Protein AF-A0A7D5N1C9-F1 (afdb_monomer_lite)

Secondary structure (DSSP, 8-state):
-TTTTHHHHHHHHHHHHHHHHHHTT-EEEPPTTS-EEETHHHHHHHHHHHHHHHHHHT-HHHHHHHHHHHHHHHHHHHHHHHHHHTSPPPTT---HHHHHHHHTTHHHHHHHHHHHHHHHHHHHHHHHHHHHHHTTT--HHHHHHHHHHHHHHHHHHHHHHHHHHTT-GGGHHHHHHHHHHHHH--

Foldseek 3Di:
DQCPCVVVLLVVLLVLLLCLLQQQLDWDADDPPQGIDGPSLVSQLVNQLSLLVCCVRVNNVSSVVSLVVSLVVLLVVLVVLCVVLPDDDDPPDDCNVVCCVRRVCSSVSSVVLSVLLVVLSVQLVVQLVVVCVVVVNPDNVVSSSVSSSSSSVSSLVVSLVVCVVVVPPSSPSNVVSVVSVVVVVD

Radius of gyration: 18.24 Å; chains: 1; bounding box: 38×44×51 Å

Sequence (186 aa):
MKYRCIIFLSMIYVLFNISYSLIGQKLINVPNPVGPVQAGFLVGVLWLSLCDIIAEVYGMKISITLFWSSSIACTLLAFYFHFILNLPSPSSWHYQASYDLIFGDLPFDICAGALFTVIAWYINIYFLTKWKILVRGRYYWLRSVTSSAIGIAIYTFMKCTASYFLGLSTYAYQLSGLVDICVKFF

Structure (mmCIF, N/CA/C/O backbone):
data_AF-A0A7D5N1C9-F1
#
_entry.id   AF-A0A7D5N1C9-F1
#
loop_
_atom_site.group_PDB
_atom_site.id
_atom_site.type_symbol
_atom_site.label_atom_id
_atom_site.label_alt_id
_atom_site.label_comp_id
_atom_site.label_asym_id
_atom_site.label_entity_id
_atom_site.label_seq_id
_atom_site.pdbx_PDB_ins_code
_atom_site.Cartn_x
_atom_site.Cartn_y
_atom_site.Cartn_z
_atom_site.occupancy
_atom_site.B_iso_or_equiv
_atom_site.auth_seq_id
_atom_site.auth_comp_id
_atom_site.auth_asym_id
_atom_site.auth_atom_id
_atom_site.pdbx_PDB_model_num
ATOM 1 N N . MET A 1 1 ? -7.254 -17.545 23.579 1.00 51.88 1 MET A N 1
ATOM 2 C CA . MET A 1 1 ? -7.506 -17.598 22.115 1.00 51.88 1 MET A CA 1
ATOM 3 C C . MET A 1 1 ? -7.219 -16.254 21.407 1.00 51.88 1 MET A C 1
ATOM 5 O O . MET A 1 1 ? -7.887 -15.932 20.438 1.00 51.88 1 MET A O 1
ATOM 9 N N . LYS A 1 2 ? -6.232 -15.447 21.840 1.00 56.47 2 LYS A N 1
ATOM 10 C CA . LYS A 1 2 ? -6.089 -14.039 21.392 1.00 56.47 2 LYS A CA 1
ATOM 11 C C . LYS A 1 2 ? -5.405 -13.819 20.027 1.00 56.47 2 LYS A C 1
ATOM 13 O O . LYS A 1 2 ? -5.393 -12.693 19.560 1.00 56.47 2 LYS A O 1
ATOM 18 N N . TYR A 1 3 ? -4.888 -14.862 19.369 1.00 65.19 3 TYR A N 1
ATOM 19 C CA . TYR A 1 3 ? -4.060 -14.712 18.157 1.00 65.19 3 TYR A CA 1
ATOM 20 C C . TYR A 1 3 ? -4.379 -15.697 17.023 1.00 65.19 3 TYR A C 1
ATOM 22 O O . TYR A 1 3 ? -3.654 -15.735 16.042 1.00 65.19 3 TYR A O 1
ATOM 30 N N . ARG A 1 4 ? -5.448 -16.504 17.098 1.00 69.88 4 ARG A N 1
ATOM 31 C CA . ARG A 1 4 ? -5.674 -17.561 16.086 1.00 69.88 4 ARG A CA 1
ATOM 32 C C . ARG A 1 4 ? -5.852 -17.020 14.662 1.00 69.88 4 ARG A C 1
ATOM 34 O O . ARG A 1 4 ? -5.331 -17.617 13.730 1.00 69.88 4 ARG A O 1
ATOM 41 N N . CYS A 1 5 ? -6.516 -15.877 14.502 1.00 83.88 5 CYS A N 1
ATOM 42 C CA . CYS A 1 5 ? -6.767 -15.296 13.179 1.00 83.88 5 CYS A CA 1
ATOM 43 C C . CYS A 1 5 ? -5.703 -14.285 12.732 1.00 83.88 5 CYS A C 1
ATOM 45 O O . CYS A 1 5 ? -5.770 -13.819 11.600 1.00 83.88 5 CYS A O 1
ATOM 47 N N . ILE A 1 6 ? -4.721 -13.944 13.580 1.00 89.50 6 ILE A N 1
ATOM 48 C CA . ILE A 1 6 ? -3.763 -12.879 13.253 1.00 89.50 6 ILE A CA 1
ATOM 49 C C . ILE A 1 6 ? -2.890 -13.260 12.060 1.00 89.50 6 ILE A C 1
ATOM 51 O O . ILE A 1 6 ? -2.682 -12.440 11.183 1.00 89.50 6 ILE A O 1
ATOM 55 N N . ILE A 1 7 ? -2.435 -14.514 11.990 1.00 90.75 7 ILE A N 1
ATOM 56 C CA . ILE A 1 7 ? -1.570 -14.993 10.907 1.00 90.75 7 ILE A CA 1
ATOM 57 C C . ILE A 1 7 ? -2.325 -14.920 9.581 1.00 90.75 7 ILE A C 1
ATOM 59 O O . ILE A 1 7 ? -1.811 -14.383 8.606 1.00 90.75 7 ILE A O 1
ATOM 63 N N . PHE A 1 8 ? -3.570 -15.397 9.570 1.00 92.25 8 PHE A N 1
ATOM 64 C CA . PHE A 1 8 ? -4.425 -15.357 8.390 1.00 92.25 8 PHE A CA 1
ATOM 65 C C . PHE A 1 8 ? -4.702 -13.918 7.928 1.00 92.25 8 PHE A C 1
ATOM 67 O O . PHE A 1 8 ? -4.541 -13.603 6.752 1.00 92.25 8 PHE A O 1
ATOM 74 N N . LEU A 1 9 ? -5.040 -13.017 8.857 1.00 93.19 9 LEU A N 1
ATOM 75 C CA . LEU A 1 9 ? -5.252 -11.601 8.548 1.00 93.19 9 LEU A CA 1
ATOM 76 C C . LEU A 1 9 ? -3.973 -10.917 8.052 1.00 93.19 9 LEU A C 1
ATOM 78 O O . LEU A 1 9 ? -4.034 -10.139 7.105 1.00 93.19 9 LEU A O 1
ATOM 82 N N . SER A 1 10 ? -2.816 -11.239 8.633 1.00 93.25 10 SER A N 1
ATOM 83 C CA . SER A 1 10 ? -1.517 -10.743 8.177 1.00 93.25 10 SER A CA 1
ATOM 84 C C . SER A 1 10 ? -1.191 -11.210 6.759 1.00 93.25 10 SER A C 1
ATOM 86 O O . SER A 1 10 ? -0.702 -10.419 5.960 1.00 93.25 10 SER A O 1
ATOM 88 N N . MET A 1 11 ? -1.498 -12.464 6.411 1.00 94.44 11 MET A N 1
ATOM 89 C CA . MET A 1 11 ? -1.311 -12.977 5.048 1.00 94.44 11 MET A CA 1
ATOM 90 C C . MET A 1 11 ? -2.187 -12.232 4.038 1.00 94.44 11 MET A C 1
ATOM 92 O O . MET A 1 11 ? -1.692 -11.822 2.992 1.00 94.44 11 MET A O 1
ATOM 96 N N . ILE A 1 12 ? -3.462 -11.994 4.366 1.00 95.25 12 ILE A N 1
ATOM 97 C CA . ILE A 1 12 ? -4.361 -11.199 3.513 1.00 95.25 12 ILE A CA 1
ATOM 98 C C . ILE A 1 12 ? -3.859 -9.758 3.390 1.00 95.25 12 ILE A C 1
ATOM 100 O O . ILE A 1 12 ? -3.885 -9.180 2.307 1.00 95.25 12 ILE A O 1
ATOM 104 N N . TYR A 1 13 ? -3.370 -9.175 4.482 1.00 95.38 13 TYR A N 1
ATOM 105 C CA . TYR A 1 13 ? -2.829 -7.822 4.473 1.00 95.38 13 TYR A CA 1
ATOM 106 C C . TYR A 1 13 ? -1.623 -7.690 3.534 1.00 95.38 13 TYR A C 1
ATOM 108 O O . TYR A 1 13 ? -1.574 -6.768 2.720 1.00 95.38 13 TYR A O 1
ATOM 116 N N . VAL A 1 14 ? -0.677 -8.633 3.602 1.00 95.50 14 VAL A N 1
ATOM 117 C CA . VAL A 1 14 ? 0.482 -8.675 2.697 1.00 95.50 14 VAL A CA 1
ATOM 118 C C . VAL A 1 14 ? 0.039 -8.926 1.254 1.00 95.50 14 VAL A C 1
ATOM 120 O O . VAL A 1 14 ? 0.532 -8.263 0.345 1.00 95.50 14 VAL A O 1
ATOM 123 N N . LEU A 1 15 ? -0.934 -9.817 1.033 1.00 95.19 15 LEU A N 1
ATOM 124 C CA . LEU A 1 15 ? -1.519 -10.058 -0.287 1.00 95.19 15 LEU A CA 1
ATOM 125 C C . LEU A 1 15 ? -2.093 -8.773 -0.892 1.00 95.19 15 LEU A C 1
ATOM 127 O O . LEU A 1 15 ? -1.819 -8.477 -2.054 1.00 95.19 15 LEU A O 1
ATOM 131 N N . PHE A 1 16 ? -2.873 -8.005 -0.129 1.00 94.62 16 PHE A N 1
ATOM 132 C CA . PHE A 1 16 ? -3.425 -6.743 -0.615 1.00 94.62 16 PHE A CA 1
ATOM 133 C C . PHE A 1 16 ? -2.344 -5.699 -0.868 1.00 94.62 16 PHE A C 1
ATOM 135 O O . PHE A 1 16 ? -2.435 -5.010 -1.877 1.00 94.62 16 PHE A O 1
ATOM 142 N N . ASN A 1 17 ? -1.306 -5.621 -0.031 1.00 94.19 17 ASN A N 1
ATOM 143 C CA . ASN A 1 17 ? -0.178 -4.719 -0.269 1.00 94.19 17 ASN A CA 1
ATOM 144 C C . ASN A 1 17 ? 0.532 -5.032 -1.599 1.00 94.19 17 ASN A C 1
ATOM 146 O O . ASN A 1 17 ? 0.717 -4.148 -2.430 1.00 94.19 17 ASN A O 1
ATOM 150 N N . ILE A 1 18 ? 0.855 -6.304 -1.841 1.00 93.44 18 ILE A N 1
ATOM 151 C CA . ILE A 1 18 ? 1.516 -6.733 -3.081 1.00 93.44 18 ILE A CA 1
ATOM 152 C C . ILE A 1 18 ? 0.596 -6.530 -4.290 1.00 93.44 18 ILE A C 1
ATOM 154 O O . ILE A 1 18 ? 1.011 -5.989 -5.314 1.00 93.44 18 ILE A O 1
ATOM 158 N N . SER A 1 19 ? -0.673 -6.928 -4.175 1.00 91.75 19 SER A N 1
ATOM 159 C CA . SER A 1 19 ? -1.655 -6.784 -5.258 1.00 91.75 19 SER A CA 1
ATOM 160 C C . SER A 1 19 ? -1.879 -5.318 -5.619 1.00 91.75 19 SER A C 1
ATOM 162 O O . SER A 1 19 ? -1.977 -4.983 -6.795 1.00 91.75 19 SER A O 1
ATOM 164 N N . TYR A 1 20 ? -1.921 -4.439 -4.616 1.00 89.31 20 TYR A N 1
ATOM 165 C CA . TYR A 1 20 ? -2.009 -2.995 -4.794 1.00 89.31 20 TYR A CA 1
ATOM 166 C C . TYR A 1 20 ? -0.854 -2.458 -5.645 1.00 89.31 20 TYR A C 1
ATOM 168 O O . TYR A 1 20 ? -1.090 -1.739 -6.615 1.00 89.31 20 TYR A O 1
ATOM 176 N N . SER A 1 21 ? 0.376 -2.868 -5.330 1.00 88.25 21 SER A N 1
ATOM 177 C CA . SER A 1 21 ? 1.574 -2.454 -6.059 1.00 88.25 21 SER A CA 1
ATOM 178 C C . SER A 1 21 ? 1.622 -2.969 -7.499 1.00 88.25 21 SER A C 1
ATOM 180 O O . SER A 1 21 ? 2.046 -2.240 -8.387 1.00 88.25 21 SER A O 1
ATOM 182 N N . LEU A 1 22 ? 1.151 -4.193 -7.760 1.00 88.44 22 LEU A N 1
ATOM 183 C CA . LEU A 1 22 ? 1.150 -4.772 -9.111 1.00 88.44 22 LEU A CA 1
ATOM 184 C C . LEU A 1 22 ? 0.024 -4.222 -9.998 1.00 88.44 22 LEU A C 1
ATOM 186 O O . LEU A 1 22 ? 0.211 -4.004 -11.191 1.00 88.44 22 LEU A O 1
ATOM 190 N N . ILE A 1 23 ? -1.160 -4.002 -9.425 1.00 86.00 23 ILE A N 1
ATOM 191 C CA . ILE A 1 23 ? -2.351 -3.560 -10.166 1.00 86.00 23 ILE A CA 1
ATOM 192 C C . ILE A 1 23 ? -2.369 -2.029 -10.335 1.00 86.00 23 ILE A C 1
ATOM 194 O O . ILE A 1 23 ? -3.142 -1.510 -11.141 1.00 86.00 23 ILE A O 1
ATOM 198 N N . GLY A 1 24 ? -1.503 -1.295 -9.627 1.00 73.88 24 GLY A N 1
ATOM 199 C CA . GLY A 1 24 ? -1.449 0.170 -9.632 1.00 73.88 24 GLY A CA 1
ATOM 200 C C . GLY A 1 24 ? -1.331 0.812 -11.020 1.00 73.88 24 GLY A C 1
ATOM 201 O O . GLY A 1 24 ? -1.895 1.879 -11.228 1.00 73.88 24 GLY A O 1
ATOM 202 N N . GLN A 1 25 ? -0.692 0.145 -11.986 1.00 72.62 25 GLN A N 1
ATOM 203 C CA . GLN A 1 25 ? -0.541 0.645 -13.364 1.00 72.62 25 GLN A CA 1
ATOM 204 C C . GLN A 1 25 ? -1.816 0.518 -14.214 1.00 72.62 25 GLN A C 1
ATOM 206 O O . GLN A 1 25 ? -1.946 1.147 -15.263 1.00 72.62 25 GLN A O 1
ATOM 211 N N . LYS A 1 26 ? -2.782 -0.308 -13.796 1.00 82.00 26 LYS A N 1
ATOM 212 C CA . LYS A 1 26 ? -4.015 -0.519 -14.556 1.00 82.00 26 LYS A CA 1
ATOM 213 C C . LYS A 1 26 ? -4.983 0.633 -14.316 1.00 82.00 26 LYS A C 1
ATOM 215 O O . LYS A 1 26 ? -5.408 0.860 -13.187 1.00 82.00 26 LYS A O 1
ATOM 220 N N . LEU A 1 27 ? -5.407 1.297 -15.386 1.00 80.62 27 LEU A N 1
ATOM 221 C CA . LEU A 1 27 ? -6.445 2.327 -15.339 1.00 80.62 27 LEU A CA 1
ATOM 222 C C . LEU A 1 27 ? -7.841 1.714 -15.518 1.00 80.62 27 LEU A C 1
ATOM 224 O O . LEU A 1 27 ? -8.037 0.769 -16.285 1.00 80.62 27 LEU A O 1
ATOM 228 N N . ILE A 1 28 ? -8.814 2.263 -14.797 1.00 81.25 28 ILE A N 1
ATOM 229 C CA . ILE A 1 28 ? -10.237 1.949 -14.910 1.00 81.25 28 ILE A CA 1
ATOM 230 C C . ILE A 1 28 ? -10.968 3.233 -15.282 1.00 81.25 28 ILE A C 1
ATOM 232 O O . ILE A 1 28 ? -10.767 4.277 -14.661 1.00 81.25 28 ILE A O 1
ATOM 236 N N . ASN A 1 29 ? -11.852 3.137 -16.273 1.00 80.25 29 ASN A N 1
ATOM 237 C CA . ASN A 1 29 ? -12.737 4.235 -16.630 1.00 80.25 29 ASN A CA 1
ATOM 238 C C . ASN A 1 29 ? -13.878 4.327 -15.620 1.00 80.25 29 ASN A C 1
ATOM 240 O O . ASN A 1 29 ? -14.705 3.419 -15.520 1.00 80.25 29 ASN A O 1
ATOM 244 N N . VAL A 1 30 ? -13.925 5.440 -14.895 1.00 77.81 30 VAL A N 1
ATOM 245 C CA . VAL A 1 30 ? -15.055 5.812 -14.046 1.00 77.81 30 VAL A CA 1
ATOM 246 C C . VAL A 1 30 ? -15.868 6.878 -14.792 1.00 77.81 30 VAL A C 1
ATOM 248 O O . VAL A 1 30 ? -15.274 7.727 -15.462 1.00 77.81 30 VAL A O 1
ATOM 251 N N . PRO A 1 31 ? -17.213 6.852 -14.731 1.00 77.38 31 PRO A N 1
ATOM 252 C CA . PRO A 1 31 ? -18.034 7.883 -15.355 1.00 77.38 31 PRO A CA 1
ATOM 253 C C . PRO A 1 31 ? -17.638 9.295 -14.898 1.00 77.38 31 PRO A C 1
ATOM 255 O O . PRO A 1 31 ? -17.262 9.513 -13.742 1.00 77.38 31 PRO A O 1
ATOM 258 N N . ASN A 1 32 ? -17.756 10.270 -15.802 1.00 70.44 32 ASN A N 1
ATOM 259 C CA . ASN A 1 32 ? -17.545 11.681 -15.475 1.00 70.44 32 ASN A CA 1
ATOM 260 C C . ASN A 1 32 ? -18.467 12.112 -14.316 1.00 70.44 32 ASN A C 1
ATOM 262 O O . ASN A 1 32 ? -19.629 11.699 -14.293 1.00 70.44 32 ASN A O 1
ATOM 266 N N . PRO A 1 33 ? -17.983 12.940 -13.369 1.00 65.81 33 PRO A N 1
ATOM 267 C CA . PRO A 1 33 ? -16.791 13.798 -13.449 1.00 65.81 33 PRO A CA 1
ATOM 268 C C . PRO A 1 33 ? -15.466 13.177 -12.968 1.00 65.81 33 PRO A C 1
ATOM 270 O O . PRO A 1 33 ? -14.458 13.865 -13.006 1.00 65.81 33 PRO A O 1
ATOM 273 N N . VAL A 1 34 ? -15.441 11.919 -12.515 1.00 67.25 34 VAL A N 1
ATOM 274 C CA . VAL A 1 34 ? -14.274 11.341 -11.812 1.00 67.25 34 VAL A CA 1
ATOM 275 C C . VAL A 1 34 ? -13.100 10.992 -12.748 1.00 67.25 34 VAL A C 1
ATOM 277 O O . VAL A 1 34 ? -11.948 10.993 -12.324 1.00 67.25 34 VAL A O 1
ATOM 280 N N . GLY A 1 35 ? -13.367 10.714 -14.026 1.00 70.50 35 GLY A N 1
ATOM 281 C CA . GLY A 1 35 ? -12.320 10.396 -15.000 1.00 70.50 35 GLY A CA 1
ATOM 282 C C . GLY A 1 35 ? -11.610 9.053 -14.740 1.00 70.50 35 GLY A C 1
ATOM 283 O O . GLY A 1 35 ? -12.106 8.213 -13.985 1.00 70.50 35 GLY A O 1
ATOM 284 N N . PRO A 1 36 ? -10.471 8.790 -15.405 1.00 71.56 36 PRO A N 1
ATOM 285 C CA . PRO A 1 36 ? -9.733 7.539 -15.251 1.00 71.56 36 PRO A CA 1
ATOM 286 C C . PRO A 1 36 ? -9.042 7.456 -13.882 1.00 71.56 36 PRO A C 1
ATOM 288 O O . PRO A 1 36 ? -8.314 8.361 -13.477 1.00 71.56 36 PRO A O 1
ATOM 291 N N . VAL A 1 37 ? -9.231 6.334 -13.184 1.00 74.75 37 VAL A N 1
ATOM 292 C CA . VAL A 1 37 ? -8.650 6.074 -11.856 1.00 74.75 37 VAL A CA 1
ATOM 293 C C . VAL A 1 37 ? -7.818 4.796 -11.898 1.00 74.75 37 VAL A C 1
ATOM 295 O O . VAL A 1 37 ? -8.182 3.829 -12.565 1.00 74.75 37 VAL A O 1
ATOM 298 N N . GLN A 1 38 ? -6.708 4.756 -11.161 1.00 79.06 38 GLN A N 1
ATOM 299 C CA . GLN A 1 38 ? -5.944 3.521 -10.978 1.00 79.06 38 GLN A CA 1
ATOM 300 C C . GLN A 1 38 ? -6.786 2.459 -10.269 1.00 79.06 38 GLN A C 1
ATOM 302 O O . GLN A 1 38 ? -7.326 2.686 -9.185 1.00 79.06 38 GLN A O 1
ATOM 307 N N . ALA A 1 39 ? -6.819 1.257 -10.837 1.00 80.75 39 ALA A N 1
ATOM 308 C CA . ALA A 1 39 ? -7.443 0.074 -10.255 1.00 80.75 39 ALA A CA 1
ATOM 309 C C . ALA A 1 39 ? -6.930 -0.217 -8.837 1.00 80.75 39 ALA A C 1
ATOM 311 O O . ALA A 1 39 ? -7.687 -0.688 -7.984 1.00 80.75 39 ALA A O 1
ATOM 312 N N . GLY A 1 40 ? -5.661 0.116 -8.576 1.00 83.31 40 GLY A N 1
ATOM 313 C CA . GLY A 1 40 ? -5.045 0.013 -7.258 1.00 83.31 40 GLY A CA 1
ATOM 314 C C . GLY A 1 40 ? -5.816 0.763 -6.169 1.00 83.31 40 GLY A C 1
ATOM 315 O O . GLY A 1 40 ? -5.865 0.278 -5.046 1.00 83.31 40 GLY A O 1
ATOM 316 N N . PHE A 1 41 ? -6.504 1.870 -6.473 1.00 85.50 41 PHE A N 1
ATOM 317 C CA . PHE A 1 41 ? -7.214 2.671 -5.468 1.00 85.50 41 PHE A CA 1
ATOM 318 C C . PHE A 1 41 ? -8.162 1.828 -4.596 1.00 85.50 41 PHE A C 1
ATOM 320 O O . PHE A 1 41 ? -8.109 1.901 -3.370 1.00 85.50 41 PHE A O 1
ATOM 327 N N . LEU A 1 42 ? -8.974 0.963 -5.215 1.00 85.94 42 LEU A N 1
ATOM 328 C CA . LEU A 1 42 ? -9.928 0.104 -4.503 1.00 85.94 42 LEU A CA 1
ATOM 329 C C . LEU A 1 42 ? -9.224 -0.899 -3.581 1.00 85.94 42 LEU A C 1
ATOM 331 O O . LEU A 1 42 ? -9.613 -1.070 -2.426 1.00 85.94 42 LEU A O 1
ATOM 335 N N . VAL A 1 43 ? -8.162 -1.535 -4.082 1.00 90.62 43 VAL A N 1
ATOM 336 C CA . VAL A 1 43 ? -7.363 -2.495 -3.307 1.00 90.62 43 VAL A CA 1
ATOM 337 C C . VAL A 1 43 ? -6.653 -1.788 -2.150 1.00 90.62 43 VAL A C 1
ATOM 339 O O . VAL A 1 43 ? -6.602 -2.322 -1.045 1.00 90.62 43 VAL A O 1
ATOM 342 N N . GLY A 1 44 ? -6.177 -0.561 -2.370 1.00 90.69 44 GLY A N 1
ATOM 343 C CA . GLY A 1 44 ? -5.538 0.268 -1.352 1.00 90.69 44 GLY A CA 1
ATOM 344 C C . GLY A 1 44 ? -6.479 0.614 -0.198 1.00 90.69 44 GLY A C 1
ATOM 345 O O . GLY A 1 44 ? -6.074 0.549 0.963 1.00 90.69 44 GLY A O 1
ATOM 346 N N . VAL A 1 45 ? -7.748 0.932 -0.489 1.00 91.88 45 VAL A N 1
ATOM 347 C CA . VAL A 1 45 ? -8.746 1.212 0.559 1.00 91.88 45 VAL A CA 1
ATOM 348 C C . VAL A 1 45 ? -8.982 -0.032 1.413 1.00 91.88 45 VAL A C 1
ATOM 350 O O . VAL A 1 45 ? -8.942 0.055 2.638 1.00 91.88 45 VAL A O 1
ATOM 353 N N . LEU A 1 46 ? -9.145 -1.202 0.786 1.00 93.00 46 LEU A N 1
ATOM 354 C CA . LEU A 1 46 ? -9.301 -2.473 1.505 1.00 93.00 46 LEU A CA 1
ATOM 355 C C . LEU A 1 46 ? -8.068 -2.818 2.350 1.00 93.00 46 LEU A C 1
ATOM 357 O O . LEU A 1 46 ? -8.197 -3.303 3.475 1.00 93.00 46 LEU A O 1
ATOM 361 N N . TRP A 1 47 ? -6.876 -2.545 1.823 1.00 94.75 47 TRP A N 1
ATOM 362 C CA . TRP A 1 47 ? -5.611 -2.760 2.514 1.00 94.75 47 TRP A CA 1
ATOM 363 C C . TRP A 1 47 ? -5.486 -1.912 3.788 1.00 94.75 47 TRP A C 1
ATOM 365 O O . TRP A 1 47 ? -5.215 -2.458 4.863 1.00 94.75 47 TRP A O 1
ATOM 375 N N . LEU A 1 48 ? -5.736 -0.601 3.707 1.00 93.94 48 LEU A N 1
ATOM 376 C CA . LEU A 1 48 ? -5.698 0.271 4.886 1.00 93.94 48 LEU A CA 1
ATOM 377 C C . LEU A 1 48 ? -6.835 -0.033 5.869 1.00 93.94 48 LEU A C 1
ATOM 379 O O . LEU A 1 48 ? -6.596 -0.043 7.075 1.00 93.94 48 LEU A O 1
ATOM 383 N N . SER A 1 49 ? -8.022 -0.410 5.391 1.00 94.00 49 SER A N 1
ATOM 384 C CA . SER A 1 49 ? -9.124 -0.791 6.285 1.00 94.00 49 SER A CA 1
ATOM 385 C C . SER A 1 49 ? -8.807 -2.071 7.067 1.00 94.00 49 SER A C 1
ATOM 387 O O . SER A 1 49 ? -9.107 -2.170 8.257 1.00 94.00 49 SER A O 1
ATOM 389 N N . LEU A 1 50 ? -8.117 -3.043 6.457 1.00 93.94 50 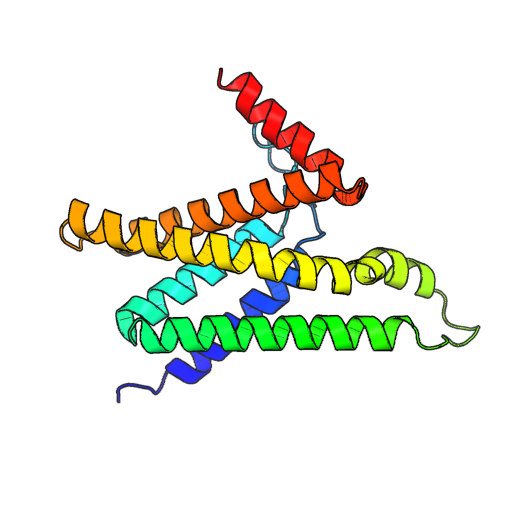LEU A N 1
ATOM 390 C CA . LEU A 1 50 ? -7.581 -4.192 7.197 1.00 93.94 50 LEU A CA 1
ATOM 391 C C . LEU A 1 50 ? -6.524 -3.781 8.227 1.00 93.94 50 LEU A C 1
ATOM 393 O O . LEU A 1 50 ? -6.504 -4.339 9.325 1.00 93.94 50 LEU A O 1
ATOM 397 N N . CYS A 1 51 ? -5.675 -2.799 7.907 1.00 94.19 51 CYS A N 1
ATOM 398 C CA . CYS A 1 51 ? -4.715 -2.230 8.857 1.00 94.19 51 CYS A CA 1
ATOM 399 C C . CYS A 1 51 ? -5.420 -1.712 10.118 1.00 94.19 51 CYS A C 1
ATOM 401 O O . CYS A 1 51 ? -4.985 -2.000 11.239 1.00 94.19 51 CYS A O 1
ATOM 403 N N . ASP A 1 52 ? -6.530 -0.995 9.928 1.00 94.50 52 ASP A N 1
ATOM 404 C CA . ASP A 1 52 ? -7.342 -0.428 11.003 1.00 94.50 52 ASP A CA 1
ATOM 405 C C . ASP A 1 52 ? -8.005 -1.522 11.843 1.00 94.50 52 ASP A C 1
ATOM 407 O O . ASP A 1 52 ? -8.074 -1.406 13.070 1.00 94.50 52 ASP A O 1
ATOM 411 N N . ILE A 1 53 ? -8.503 -2.591 11.206 1.00 92.94 53 ILE A N 1
ATOM 412 C CA . ILE A 1 53 ? -9.128 -3.731 11.901 1.00 92.94 53 ILE A CA 1
ATOM 413 C C . ILE A 1 53 ? -8.095 -4.404 12.793 1.00 92.94 53 ILE A C 1
ATOM 415 O O . ILE A 1 53 ? -8.356 -4.686 13.966 1.00 92.94 53 ILE A O 1
ATOM 419 N N . ILE A 1 54 ? -6.891 -4.611 12.262 1.00 92.69 54 ILE A N 1
ATOM 420 C CA . ILE A 1 54 ? -5.792 -5.210 13.012 1.00 92.69 54 ILE A CA 1
ATOM 421 C C . ILE A 1 54 ? -5.368 -4.292 14.166 1.00 92.69 54 ILE A C 1
ATOM 423 O O . ILE A 1 54 ? -5.155 -4.775 15.280 1.00 92.69 54 ILE A O 1
ATOM 427 N N . ALA A 1 55 ? -5.316 -2.977 13.943 1.00 92.50 55 ALA A N 1
ATOM 428 C CA . ALA A 1 55 ? -4.981 -2.000 14.976 1.00 92.50 55 ALA A CA 1
ATOM 429 C C . ALA A 1 55 ? -6.010 -1.955 16.119 1.00 92.50 55 ALA A C 1
ATOM 431 O O . ALA A 1 55 ? -5.614 -1.821 17.276 1.00 92.50 55 ALA A O 1
ATOM 432 N N . GLU A 1 56 ? -7.305 -2.089 15.823 1.00 89.88 56 GLU A N 1
ATOM 433 C CA . GLU A 1 56 ? -8.372 -2.036 16.832 1.00 89.88 56 GLU A CA 1
ATOM 434 C C . GLU A 1 56 ? -8.497 -3.355 17.615 1.00 89.88 56 GLU A C 1
ATOM 436 O O . GLU A 1 56 ? -8.668 -3.329 18.832 1.00 89.88 56 GLU A O 1
ATOM 441 N N . VAL A 1 57 ? -8.383 -4.510 16.943 1.00 91.44 57 VAL A N 1
ATOM 442 C CA . VAL A 1 57 ? -8.577 -5.836 17.564 1.00 91.44 57 VAL A CA 1
ATOM 443 C C . VAL A 1 57 ? -7.313 -6.348 18.254 1.00 91.44 57 VAL A C 1
ATOM 445 O O . VAL A 1 57 ? -7.378 -6.866 19.370 1.00 91.44 57 VAL A O 1
ATOM 448 N N . TYR A 1 58 ? -6.159 -6.227 17.594 1.00 90.69 58 TYR A N 1
ATOM 449 C CA . TYR A 1 58 ? -4.885 -6.774 18.075 1.00 90.69 58 TYR A CA 1
ATOM 450 C C . TYR A 1 58 ? -3.960 -5.701 18.659 1.00 90.69 58 TYR A C 1
ATOM 452 O O . TYR A 1 58 ? -3.035 -6.024 19.404 1.00 90.69 58 TYR A O 1
ATOM 460 N N . GLY A 1 59 ? -4.233 -4.425 18.385 1.00 91.25 59 GLY A N 1
ATOM 461 C CA . GLY A 1 59 ? -3.492 -3.292 18.921 1.00 91.25 59 GLY A CA 1
ATOM 462 C C . GLY A 1 59 ? -2.520 -2.670 17.920 1.00 91.25 59 GLY A C 1
ATOM 463 O O . GLY A 1 59 ? -2.025 -3.302 16.985 1.00 91.25 59 GLY A O 1
ATOM 464 N N . MET A 1 60 ? -2.196 -1.400 18.162 1.00 90.44 60 MET A N 1
ATOM 465 C CA . MET A 1 60 ? -1.409 -0.585 17.234 1.00 90.44 60 MET A CA 1
ATOM 466 C C . MET A 1 60 ? 0.020 -1.100 17.034 1.00 90.44 60 MET A C 1
ATOM 468 O O . MET A 1 60 ? 0.511 -1.079 15.914 1.00 90.44 60 MET A O 1
ATOM 472 N N . LYS A 1 61 ? 0.670 -1.644 18.073 1.00 91.94 61 LYS A N 1
ATOM 473 C CA . LYS A 1 61 ? 2.035 -2.197 17.958 1.00 91.94 61 LYS A CA 1
ATOM 474 C C . LYS A 1 61 ? 2.132 -3.271 16.869 1.00 91.94 61 LYS A C 1
ATOM 476 O O . LYS A 1 61 ? 3.051 -3.241 16.063 1.00 91.94 61 LYS A O 1
ATOM 481 N N . ILE A 1 62 ? 1.153 -4.175 16.825 1.00 92.25 62 ILE A N 1
ATOM 482 C CA . ILE A 1 62 ? 1.087 -5.255 15.835 1.00 92.25 62 ILE A CA 1
ATOM 483 C C . ILE A 1 62 ? 0.829 -4.695 14.437 1.00 92.25 62 ILE A C 1
ATOM 485 O O . ILE A 1 62 ? 1.493 -5.105 13.492 1.00 92.25 62 ILE A O 1
ATOM 489 N N . SER A 1 63 ? -0.098 -3.742 14.310 1.00 93.31 63 SER A N 1
ATOM 490 C CA . SER A 1 63 ? -0.402 -3.089 13.032 1.00 93.31 63 SER A CA 1
ATOM 491 C C . SER A 1 63 ? 0.823 -2.367 12.447 1.00 93.31 63 SER A C 1
ATOM 493 O O . SER A 1 63 ? 1.119 -2.524 11.266 1.00 93.31 63 SER A O 1
ATOM 495 N N . ILE A 1 64 ? 1.615 -1.683 13.284 1.00 94.12 64 ILE A N 1
ATOM 496 C CA . ILE A 1 64 ? 2.878 -1.043 12.878 1.00 94.12 64 ILE A CA 1
ATOM 497 C C . ILE A 1 64 ? 3.890 -2.085 12.381 1.00 94.12 64 ILE A C 1
ATOM 499 O O . ILE A 1 64 ? 4.463 -1.925 11.305 1.00 94.12 64 ILE A O 1
ATOM 503 N N . THR A 1 65 ? 4.114 -3.165 13.136 1.00 94.12 65 THR A N 1
ATOM 504 C CA . THR A 1 65 ? 5.030 -4.238 12.712 1.00 94.12 65 THR A CA 1
ATOM 505 C C . THR A 1 65 ? 4.571 -4.882 11.403 1.00 94.12 65 THR A C 1
ATOM 507 O O . THR A 1 65 ? 5.389 -5.179 10.531 1.00 94.12 65 THR A O 1
ATOM 510 N N . LEU A 1 66 ? 3.263 -5.073 11.240 1.00 94.62 66 LEU A N 1
ATOM 511 C CA . LEU A 1 66 ? 2.686 -5.642 10.032 1.00 94.62 66 LEU A CA 1
ATOM 512 C C . LEU A 1 66 ? 2.860 -4.714 8.820 1.00 94.62 66 LEU A C 1
ATOM 514 O O . LEU A 1 66 ? 3.247 -5.178 7.751 1.00 94.62 66 LEU A O 1
ATOM 518 N N . PHE A 1 67 ? 2.655 -3.408 8.997 1.00 95.25 67 PHE A N 1
ATOM 519 C CA . PHE A 1 67 ? 2.921 -2.408 7.965 1.00 95.25 67 PHE A CA 1
ATOM 520 C C . PHE A 1 67 ? 4.376 -2.487 7.487 1.00 95.25 67 PHE A C 1
ATOM 522 O O . PHE A 1 67 ? 4.620 -2.725 6.306 1.00 95.25 67 PHE A O 1
ATOM 529 N N . TRP A 1 68 ? 5.347 -2.389 8.401 1.00 95.62 68 TRP A N 1
ATOM 530 C CA . TRP A 1 68 ? 6.767 -2.423 8.036 1.00 95.62 68 TRP A CA 1
ATOM 531 C C . TRP A 1 68 ? 7.192 -3.747 7.403 1.00 95.62 68 TRP A C 1
ATOM 533 O O . TRP A 1 68 ? 7.905 -3.737 6.403 1.00 95.62 68 TRP A O 1
ATOM 543 N N . SER A 1 69 ? 6.733 -4.882 7.935 1.00 95.00 69 SER A N 1
ATOM 544 C CA . SER A 1 69 ? 7.034 -6.193 7.344 1.00 95.00 69 SER A CA 1
ATOM 545 C C . SER A 1 69 ? 6.450 -6.346 5.937 1.00 95.00 69 SER A C 1
ATOM 547 O O . SER A 1 69 ? 7.144 -6.846 5.054 1.00 95.00 69 SER A O 1
ATOM 549 N N . SER A 1 70 ? 5.229 -5.856 5.692 1.00 95.12 70 SER A N 1
ATOM 550 C CA . SER A 1 70 ? 4.638 -5.850 4.347 1.00 95.12 70 SER A CA 1
ATOM 551 C C . SER A 1 70 ? 5.395 -4.937 3.380 1.00 95.12 70 SER A C 1
ATOM 553 O O . SER A 1 70 ? 5.680 -5.347 2.258 1.00 95.12 70 SER A O 1
ATOM 555 N N . SER A 1 71 ? 5.810 -3.749 3.833 1.00 93.69 71 SER A N 1
ATOM 556 C CA . SER A 1 71 ? 6.598 -2.813 3.029 1.00 93.69 71 SER A CA 1
ATOM 557 C C . SER A 1 71 ? 7.953 -3.409 2.654 1.00 93.69 71 SER A C 1
ATOM 559 O O . SER A 1 71 ? 8.348 -3.334 1.496 1.00 93.69 71 SER A O 1
ATOM 561 N N . ILE A 1 72 ? 8.635 -4.078 3.592 1.00 94.50 72 ILE A N 1
ATOM 562 C CA . ILE A 1 72 ? 9.889 -4.794 3.310 1.00 94.50 72 ILE A CA 1
ATOM 563 C C . ILE A 1 72 ? 9.658 -5.911 2.287 1.00 94.50 72 ILE A C 1
ATOM 565 O O . ILE A 1 72 ? 10.434 -6.036 1.343 1.00 94.50 72 ILE A O 1
ATOM 569 N N . ALA A 1 73 ? 8.589 -6.701 2.433 1.00 94.75 73 ALA A N 1
ATOM 570 C CA . ALA A 1 73 ? 8.257 -7.755 1.475 1.00 94.75 73 ALA A CA 1
ATOM 571 C C . ALA A 1 73 ? 8.006 -7.197 0.063 1.00 94.75 73 ALA A C 1
ATOM 573 O O . ALA A 1 73 ? 8.474 -7.774 -0.917 1.00 94.75 73 ALA A O 1
ATOM 574 N N . CYS A 1 74 ? 7.328 -6.053 -0.046 1.00 93.44 74 CYS A N 1
ATOM 575 C CA . CYS A 1 74 ? 7.085 -5.391 -1.325 1.00 93.44 74 CYS A CA 1
ATOM 576 C C . CYS A 1 74 ? 8.381 -4.828 -1.940 1.00 93.44 74 CYS A C 1
ATOM 578 O O . CYS A 1 74 ? 8.624 -4.991 -3.133 1.00 93.44 74 CYS A O 1
ATOM 580 N N . THR A 1 75 ? 9.285 -4.263 -1.136 1.00 92.00 75 THR A N 1
ATOM 581 C CA . THR A 1 75 ? 10.612 -3.838 -1.619 1.00 92.00 75 THR A CA 1
ATOM 582 C C . THR A 1 75 ? 11.468 -5.023 -2.081 1.00 92.00 75 THR A C 1
ATOM 584 O O . THR A 1 75 ? 12.162 -4.930 -3.092 1.00 92.00 75 THR A O 1
ATOM 587 N N . LEU A 1 76 ? 11.405 -6.169 -1.394 1.00 94.00 76 LEU A N 1
ATOM 588 C CA . LEU A 1 76 ? 12.073 -7.395 -1.846 1.00 94.00 76 LEU A CA 1
ATOM 589 C C . LEU A 1 76 ? 11.499 -7.895 -3.177 1.00 94.00 76 LEU A C 1
ATOM 591 O O . LEU A 1 76 ? 12.256 -8.318 -4.049 1.00 94.00 76 LEU A O 1
ATOM 595 N N . LEU A 1 77 ? 10.179 -7.796 -3.359 1.00 92.88 77 LEU A N 1
ATOM 596 C CA . LEU A 1 77 ? 9.524 -8.088 -4.632 1.00 92.88 77 LEU A CA 1
ATOM 597 C C . LEU A 1 77 ? 10.060 -7.181 -5.750 1.00 92.88 77 LEU A C 1
ATOM 599 O O . LEU A 1 77 ? 10.405 -7.678 -6.817 1.00 92.88 77 LEU A O 1
ATOM 603 N N . ALA A 1 78 ? 10.195 -5.876 -5.498 1.00 92.19 78 ALA A N 1
ATOM 604 C CA . ALA A 1 78 ? 10.765 -4.929 -6.457 1.00 92.19 78 ALA A CA 1
ATOM 605 C C . ALA A 1 78 ? 12.182 -5.331 -6.898 1.00 92.19 78 ALA A C 1
ATOM 607 O O . ALA A 1 78 ? 12.477 -5.355 -8.092 1.00 92.19 78 ALA A O 1
ATOM 608 N N . PHE A 1 79 ? 13.040 -5.711 -5.946 1.00 92.88 79 PHE A N 1
ATOM 609 C CA . PHE A 1 79 ? 14.394 -6.184 -6.242 1.00 92.88 79 PHE A CA 1
ATOM 610 C C . PHE A 1 79 ? 14.390 -7.481 -7.064 1.00 92.88 79 PHE A C 1
ATOM 612 O O . PHE A 1 79 ? 15.158 -7.621 -8.014 1.00 92.88 79 PHE A O 1
ATOM 619 N N . TYR A 1 80 ? 13.490 -8.410 -6.738 1.00 92.38 80 TYR A N 1
ATOM 620 C CA . TYR A 1 80 ? 13.327 -9.663 -7.472 1.00 92.38 80 TYR A CA 1
ATOM 621 C C . TYR A 1 80 ? 12.900 -9.433 -8.930 1.00 92.38 80 TYR A C 1
ATOM 623 O O . TYR A 1 80 ? 13.510 -9.993 -9.841 1.00 92.38 80 TYR A O 1
ATOM 631 N N . PHE A 1 81 ? 11.909 -8.565 -9.163 1.00 91.12 81 PHE A N 1
ATOM 632 C CA . PHE A 1 81 ? 11.485 -8.184 -10.514 1.00 91.12 81 PHE A CA 1
ATOM 633 C C . PHE A 1 81 ? 12.601 -7.477 -11.281 1.00 91.12 81 PHE A C 1
ATOM 635 O O . PHE A 1 81 ? 12.842 -7.810 -12.438 1.00 91.12 81 PHE A O 1
ATOM 642 N N . HIS A 1 82 ? 13.323 -6.559 -10.633 1.00 91.12 82 HIS A N 1
ATOM 643 C CA . HIS A 1 82 ? 14.467 -5.896 -11.253 1.00 91.12 82 HIS A CA 1
ATOM 644 C C . HIS A 1 82 ? 15.524 -6.904 -11.708 1.00 91.12 82 HIS A C 1
ATOM 646 O O . HIS A 1 82 ? 16.020 -6.808 -12.825 1.00 91.12 82 HIS A O 1
ATOM 652 N N . PHE A 1 83 ? 15.856 -7.892 -10.874 1.00 92.44 83 PHE A N 1
ATOM 653 C CA . PHE A 1 83 ? 16.835 -8.904 -11.249 1.00 92.44 83 PHE A CA 1
ATOM 654 C C . PHE A 1 83 ? 16.345 -9.738 -12.434 1.00 92.44 83 PHE A C 1
ATOM 656 O O . PHE A 1 83 ? 17.059 -9.846 -13.423 1.00 92.44 83 PHE A O 1
ATOM 663 N N . ILE A 1 84 ? 15.118 -10.267 -12.366 1.00 90.69 84 ILE A N 1
ATOM 664 C CA . ILE A 1 84 ? 14.575 -11.190 -13.374 1.00 90.69 84 ILE A CA 1
ATOM 665 C C . ILE A 1 84 ? 14.400 -10.555 -14.746 1.00 90.69 84 ILE A C 1
ATOM 667 O O . ILE A 1 84 ? 14.723 -11.194 -15.743 1.00 90.69 84 ILE A O 1
ATOM 671 N N . LEU A 1 85 ? 13.916 -9.316 -14.808 1.00 88.12 85 LEU A N 1
ATOM 672 C CA . LEU A 1 85 ? 13.685 -8.635 -16.084 1.00 88.12 85 LEU A CA 1
ATOM 673 C C . LEU A 1 85 ? 14.986 -8.356 -16.849 1.00 88.12 85 LEU A C 1
ATOM 675 O O . LEU A 1 85 ? 14.957 -8.250 -18.068 1.00 88.12 85 LEU A O 1
ATOM 679 N N . ASN A 1 86 ? 16.124 -8.285 -16.151 1.00 88.06 86 ASN A N 1
ATOM 680 C CA . ASN A 1 86 ? 17.436 -8.064 -16.761 1.00 88.06 86 ASN A CA 1
ATOM 681 C C . ASN A 1 86 ? 18.132 -9.354 -17.233 1.00 88.06 86 ASN A C 1
ATOM 683 O O . ASN A 1 86 ? 19.219 -9.276 -17.810 1.00 88.06 86 ASN A O 1
ATOM 687 N N . LEU A 1 87 ? 17.563 -10.544 -16.992 1.00 90.56 87 LEU A N 1
ATOM 688 C CA . LEU A 1 87 ? 18.141 -11.775 -17.534 1.00 90.56 87 LEU A CA 1
ATOM 689 C C . LEU A 1 87 ? 17.899 -11.880 -19.048 1.00 90.56 87 LEU A C 1
ATOM 691 O O . LEU A 1 87 ? 16.844 -11.481 -19.540 1.00 90.56 87 LEU A O 1
ATOM 695 N N . PRO A 1 88 ? 18.851 -12.461 -19.802 1.00 89.56 88 PRO A N 1
ATOM 696 C CA . PRO A 1 88 ? 18.686 -12.654 -21.233 1.00 89.56 88 PRO A CA 1
ATOM 697 C C . PRO A 1 88 ? 17.566 -13.657 -21.522 1.00 89.56 88 PRO A C 1
ATOM 699 O O . PRO A 1 88 ? 17.578 -14.788 -21.030 1.00 89.56 88 PRO A O 1
ATOM 702 N N . SER A 1 89 ? 16.630 -13.253 -22.376 1.00 88.50 89 SER A N 1
ATOM 703 C CA . SER A 1 89 ? 15.564 -14.122 -22.873 1.00 88.50 89 SER A CA 1
ATOM 704 C C . SER A 1 89 ? 16.016 -14.911 -24.109 1.00 88.50 89 SER A C 1
ATOM 706 O O . SER A 1 89 ? 16.773 -14.392 -24.935 1.00 88.50 89 SER A O 1
ATOM 708 N N . PRO A 1 90 ? 15.568 -16.169 -24.274 1.00 91.56 90 PRO A N 1
ATOM 709 C CA . PRO A 1 90 ? 15.892 -16.964 -25.455 1.00 91.56 90 PRO A CA 1
ATOM 710 C C . PRO A 1 90 ? 15.273 -16.349 -26.718 1.00 91.56 90 PRO A C 1
ATOM 712 O O . PRO A 1 90 ? 14.214 -15.730 -26.663 1.00 91.56 90 PRO A O 1
ATOM 715 N N . SER A 1 91 ? 15.889 -16.571 -27.881 1.00 85.50 91 SER A N 1
ATOM 716 C CA . SER A 1 91 ? 15.448 -15.984 -29.161 1.00 85.50 91 SER A CA 1
ATOM 717 C C . SER A 1 91 ? 14.033 -16.390 -29.597 1.00 85.50 91 SER A C 1
ATOM 719 O O . SER A 1 91 ? 13.405 -15.680 -30.377 1.00 85.50 91 SER A O 1
ATOM 721 N N . SER A 1 92 ? 13.510 -17.506 -29.083 1.00 91.75 92 SER A N 1
ATOM 722 C CA . SER A 1 92 ? 12.136 -17.970 -29.307 1.00 91.75 92 SER A CA 1
ATOM 723 C C . SER A 1 92 ? 11.089 -17.286 -28.413 1.00 91.75 92 SER A C 1
ATOM 725 O O . SER A 1 92 ? 9.901 -17.584 -28.525 1.00 91.75 92 SER A O 1
ATOM 727 N N . TRP A 1 93 ? 11.497 -16.419 -27.480 1.00 89.94 93 TRP A N 1
ATOM 728 C CA . TRP A 1 93 ? 10.593 -15.714 -26.573 1.00 89.94 93 TRP A CA 1
ATOM 729 C C . TRP A 1 93 ? 10.122 -14.387 -27.178 1.00 89.94 93 TRP A C 1
ATOM 731 O O . TRP A 1 93 ? 10.893 -13.444 -27.330 1.00 89.94 93 TRP A O 1
ATOM 741 N N . HIS A 1 94 ? 8.828 -14.292 -27.488 1.00 91.00 94 HIS A N 1
ATOM 742 C CA . HIS A 1 94 ? 8.250 -13.128 -28.174 1.00 91.00 94 HIS A CA 1
ATOM 743 C C . HIS A 1 94 ? 7.608 -12.086 -27.244 1.00 91.00 94 HIS A C 1
ATOM 745 O O . HIS A 1 94 ? 7.267 -10.997 -27.696 1.00 91.00 94 HIS A O 1
ATOM 751 N N . TYR A 1 95 ? 7.447 -12.385 -25.950 1.00 90.06 95 TYR A N 1
ATOM 752 C CA . TYR A 1 95 ? 6.732 -11.510 -25.009 1.00 90.06 95 TYR A CA 1
ATOM 753 C C . TYR A 1 95 ? 7.638 -10.539 -24.241 1.00 90.06 95 TYR A C 1
ATOM 755 O O . TYR A 1 95 ? 7.138 -9.805 -23.390 1.00 90.06 95 TYR A O 1
ATOM 763 N N . GLN A 1 96 ? 8.947 -10.505 -24.529 1.00 89.00 96 GLN A N 1
ATOM 764 C CA . GLN A 1 96 ? 9.905 -9.668 -23.793 1.00 89.00 96 GLN A CA 1
ATOM 765 C C . GLN A 1 96 ? 9.479 -8.197 -23.768 1.00 89.00 96 GLN A C 1
ATOM 767 O O . GLN 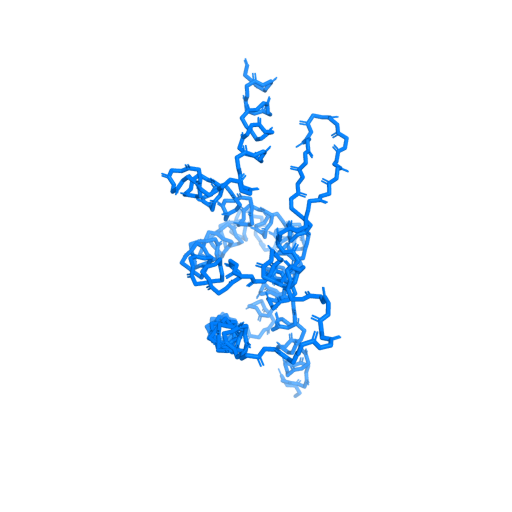A 1 96 ? 9.348 -7.616 -22.698 1.00 89.00 96 GLN A O 1
ATOM 772 N N . ALA A 1 97 ? 9.140 -7.637 -24.933 1.00 88.06 97 ALA A N 1
ATOM 773 C CA . ALA A 1 97 ? 8.722 -6.242 -25.041 1.00 88.06 97 ALA A CA 1
ATOM 774 C C . ALA A 1 97 ? 7.468 -5.923 -24.203 1.00 88.06 97 ALA A C 1
ATOM 776 O O . ALA A 1 97 ? 7.344 -4.824 -23.669 1.00 88.06 97 ALA A O 1
ATOM 777 N N . SER A 1 98 ? 6.537 -6.873 -24.055 1.00 88.44 98 SER A N 1
ATOM 778 C CA . SER A 1 98 ? 5.347 -6.693 -23.213 1.00 88.44 98 SER A CA 1
ATOM 779 C C . SER A 1 98 ? 5.683 -6.724 -21.721 1.00 88.44 98 SER A C 1
ATOM 781 O O . SER A 1 98 ? 5.103 -5.959 -20.953 1.00 88.44 98 SER A O 1
ATOM 783 N N . TYR A 1 99 ? 6.618 -7.585 -21.310 1.00 87.94 99 TYR A N 1
ATOM 784 C CA . TYR A 1 99 ? 7.108 -7.622 -19.932 1.00 87.94 99 TYR A CA 1
ATOM 785 C C . TYR A 1 99 ? 7.868 -6.346 -19.575 1.00 87.94 99 TYR A C 1
ATOM 787 O O . TYR A 1 99 ? 7.600 -5.777 -18.521 1.00 87.94 99 TYR A O 1
ATOM 795 N N . ASP A 1 100 ? 8.735 -5.858 -20.462 1.00 85.69 100 ASP A N 1
ATOM 796 C CA . ASP A 1 100 ? 9.495 -4.625 -20.240 1.00 85.69 100 ASP A CA 1
ATOM 797 C C . ASP A 1 100 ? 8.567 -3.405 -20.142 1.00 85.69 100 ASP A C 1
ATOM 799 O O . ASP A 1 100 ? 8.762 -2.550 -19.284 1.00 85.69 100 ASP A O 1
ATOM 803 N N . LEU A 1 101 ? 7.500 -3.356 -20.947 1.00 84.12 101 LEU A N 1
ATOM 804 C CA . LEU A 1 101 ? 6.525 -2.262 -20.907 1.00 84.12 101 LEU A CA 1
ATOM 805 C C . LEU A 1 101 ? 5.715 -2.242 -19.601 1.00 84.12 101 LEU A C 1
ATOM 807 O O . LEU A 1 101 ? 5.478 -1.176 -19.042 1.00 84.12 101 LEU A O 1
ATOM 811 N N . ILE A 1 102 ? 5.268 -3.404 -19.112 1.00 83.44 102 ILE A N 1
ATOM 812 C CA . ILE A 1 102 ? 4.394 -3.484 -17.927 1.00 83.44 102 ILE A CA 1
ATOM 813 C C . ILE A 1 102 ? 5.203 -3.470 -16.627 1.00 83.44 102 ILE A C 1
ATOM 815 O O . ILE A 1 102 ? 4.808 -2.831 -15.653 1.00 83.44 102 ILE A O 1
ATOM 819 N N . PHE A 1 103 ? 6.306 -4.217 -16.590 1.00 86.31 103 PHE A N 1
ATOM 820 C CA . PHE A 1 103 ? 7.070 -4.477 -15.375 1.00 86.31 103 PHE A CA 1
ATOM 821 C C . PHE A 1 103 ? 8.418 -3.757 -15.323 1.00 86.31 103 PHE A C 1
ATOM 823 O O . PHE A 1 103 ? 9.004 -3.718 -14.245 1.00 86.31 103 PHE A O 1
ATOM 830 N N . GLY A 1 104 ? 8.903 -3.165 -16.419 1.00 84.50 104 GLY A N 1
ATOM 831 C CA . GLY A 1 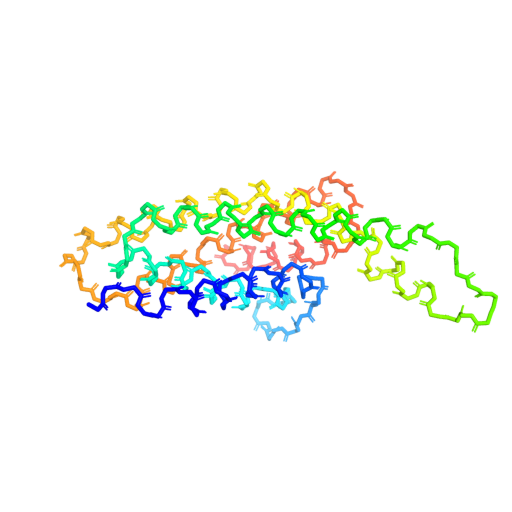104 ? 10.197 -2.471 -16.444 1.00 84.50 104 GLY A CA 1
ATOM 832 C C . GLY A 1 104 ? 10.285 -1.338 -15.422 1.00 84.50 104 GLY A C 1
ATOM 833 O O . GLY A 1 104 ? 11.268 -1.241 -14.688 1.00 84.50 104 GLY A O 1
ATOM 834 N N . ASP A 1 105 ? 9.210 -0.560 -15.284 1.00 83.06 105 ASP A N 1
ATOM 835 C CA . ASP A 1 105 ? 9.126 0.539 -14.314 1.00 83.06 105 ASP A CA 1
ATOM 836 C C . ASP A 1 105 ? 8.687 0.082 -12.912 1.00 83.06 105 ASP A C 1
ATOM 838 O O . ASP A 1 105 ? 8.782 0.848 -11.949 1.00 83.06 105 ASP A O 1
ATOM 842 N N . LEU A 1 106 ? 8.225 -1.166 -12.759 1.00 86.50 106 LEU A N 1
ATOM 843 C CA . LEU A 1 106 ? 7.662 -1.676 -11.504 1.00 86.50 106 LEU A CA 1
ATOM 844 C C . LEU A 1 106 ? 8.634 -1.548 -10.312 1.00 86.50 106 LEU A C 1
ATOM 846 O O . LEU A 1 106 ? 8.194 -1.105 -9.248 1.00 86.50 106 LEU A O 1
ATOM 850 N N . PRO A 1 107 ? 9.938 -1.879 -10.426 1.00 87.31 107 PRO A N 1
ATOM 851 C CA . PRO A 1 107 ? 10.853 -1.760 -9.296 1.00 87.31 107 PRO A CA 1
ATOM 852 C C . PRO A 1 107 ? 11.004 -0.321 -8.805 1.00 87.31 107 PRO A C 1
ATOM 854 O O . PRO A 1 107 ? 10.995 -0.068 -7.599 1.00 87.31 107 PRO A O 1
ATOM 857 N N . PHE A 1 108 ? 11.116 0.625 -9.741 1.00 84.19 108 PHE A N 1
ATOM 858 C CA . PHE A 1 108 ? 11.184 2.045 -9.421 1.00 84.19 108 PHE A CA 1
ATOM 859 C C . PHE A 1 108 ? 9.878 2.512 -8.776 1.00 84.19 108 PHE A C 1
ATOM 861 O O . PHE A 1 108 ? 9.899 3.177 -7.740 1.00 84.19 108 PHE A O 1
ATOM 868 N N . ASP A 1 109 ? 8.746 2.099 -9.344 1.00 84.81 109 ASP A N 1
ATOM 869 C CA . ASP A 1 109 ? 7.421 2.472 -8.872 1.00 84.81 109 ASP A CA 1
ATOM 870 C C . ASP A 1 109 ? 7.146 2.021 -7.432 1.00 84.81 109 ASP A C 1
ATOM 872 O O . ASP A 1 109 ? 6.637 2.794 -6.615 1.00 84.81 109 ASP A O 1
ATOM 876 N N . ILE A 1 110 ? 7.530 0.788 -7.094 1.00 89.62 110 ILE A N 1
ATOM 877 C CA . ILE A 1 110 ? 7.387 0.243 -5.741 1.00 89.62 110 ILE A CA 1
ATOM 878 C C . ILE A 1 110 ? 8.294 0.992 -4.760 1.00 89.62 110 ILE A C 1
ATOM 880 O O . ILE A 1 110 ? 7.839 1.394 -3.687 1.00 89.62 110 ILE A O 1
ATOM 884 N N . CYS A 1 111 ? 9.559 1.222 -5.122 1.00 86.69 111 CYS A N 1
ATOM 885 C CA . CYS A 1 111 ? 10.520 1.913 -4.262 1.00 86.69 111 CYS A CA 1
ATOM 886 C C . CYS A 1 111 ? 10.117 3.371 -3.995 1.00 86.69 111 CYS A C 1
ATOM 888 O O . CYS A 1 111 ? 10.117 3.808 -2.843 1.00 86.69 111 CYS A O 1
ATOM 890 N N . ALA A 1 112 ? 9.714 4.114 -5.030 1.00 84.38 112 ALA A N 1
ATOM 891 C CA . ALA A 1 112 ? 9.191 5.471 -4.879 1.00 84.38 112 ALA A CA 1
ATOM 892 C C . ALA A 1 112 ? 7.869 5.471 -4.089 1.00 84.38 112 ALA A C 1
ATOM 894 O O . ALA A 1 112 ? 7.664 6.279 -3.179 1.00 84.38 112 ALA A O 1
ATOM 895 N N . GLY A 1 113 ? 6.986 4.513 -4.384 1.00 87.56 113 GLY A N 1
ATOM 896 C CA . GLY A 1 113 ? 5.710 4.323 -3.708 1.00 87.56 113 GLY A CA 1
ATOM 897 C C . GLY A 1 113 ? 5.840 4.015 -2.216 1.00 87.56 113 GLY A C 1
ATOM 898 O O . GLY A 1 113 ? 4.972 4.423 -1.445 1.00 87.56 113 GLY A O 1
ATOM 899 N N . ALA A 1 114 ? 6.911 3.358 -1.769 1.00 90.62 114 ALA A N 1
ATOM 900 C CA . ALA A 1 114 ? 7.119 3.044 -0.356 1.00 90.62 114 ALA A CA 1
ATOM 901 C C . ALA A 1 114 ? 7.163 4.310 0.521 1.00 90.62 114 ALA A C 1
ATOM 903 O O . ALA A 1 114 ? 6.539 4.344 1.583 1.00 90.62 114 ALA A O 1
ATOM 904 N N . LEU A 1 115 ? 7.812 5.384 0.053 1.00 90.44 115 LEU A N 1
ATOM 905 C CA . LEU A 1 115 ? 7.911 6.654 0.786 1.00 90.44 115 LEU A CA 1
ATOM 906 C C . LEU A 1 115 ? 6.544 7.330 0.950 1.00 90.44 115 LEU A C 1
ATOM 908 O O . LEU A 1 115 ? 6.159 7.720 2.053 1.00 90.44 115 LEU A O 1
ATOM 912 N N . PHE A 1 116 ? 5.775 7.420 -0.136 1.00 92.00 116 PHE A N 1
ATOM 913 C CA . PHE A 1 116 ? 4.435 8.012 -0.104 1.00 92.00 116 PHE A CA 1
ATOM 914 C C . PHE A 1 116 ? 3.456 7.173 0.719 1.00 92.00 116 PHE A C 1
ATOM 916 O O . PHE A 1 116 ? 2.598 7.714 1.417 1.00 92.00 116 PHE A O 1
ATOM 923 N N . THR A 1 117 ? 3.611 5.850 0.685 1.00 92.81 117 THR A N 1
ATOM 924 C CA . THR A 1 117 ? 2.793 4.915 1.462 1.00 92.81 117 THR A CA 1
ATOM 925 C C . THR A 1 117 ? 2.943 5.146 2.967 1.00 92.81 117 THR A C 1
ATOM 927 O O . THR A 1 117 ? 1.950 5.100 3.691 1.00 92.81 117 THR A O 1
ATOM 930 N N . VAL A 1 118 ? 4.153 5.455 3.447 1.00 95.00 118 VAL A N 1
ATOM 931 C CA . VAL A 1 118 ? 4.391 5.798 4.862 1.00 95.00 118 VAL A CA 1
ATOM 932 C C . VAL A 1 118 ? 3.575 7.024 5.268 1.00 95.00 118 VAL A C 1
ATOM 934 O O . VAL A 1 118 ? 2.883 6.995 6.285 1.00 95.00 118 VAL A O 1
ATOM 937 N N . ILE A 1 119 ? 3.605 8.082 4.455 1.00 95.25 119 ILE A N 1
ATOM 938 C CA . ILE A 1 119 ? 2.868 9.325 4.718 1.00 95.25 119 ILE A CA 1
ATOM 939 C C . ILE A 1 119 ? 1.358 9.057 4.736 1.00 95.25 119 ILE A C 1
ATOM 941 O O . ILE A 1 119 ? 0.668 9.443 5.679 1.00 95.25 119 ILE A O 1
ATOM 945 N N . ALA A 1 120 ? 0.853 8.331 3.741 1.00 94.06 120 ALA A N 1
ATOM 946 C CA . ALA A 1 120 ? -0.554 7.953 3.653 1.00 94.06 120 ALA A CA 1
ATOM 947 C C . ALA A 1 120 ? -1.029 7.131 4.859 1.00 94.06 120 ALA A C 1
ATOM 949 O O . ALA A 1 120 ? -2.109 7.377 5.399 1.00 94.06 120 ALA A O 1
ATOM 950 N N . TRP A 1 121 ? -0.207 6.187 5.318 1.00 94.81 121 TRP A N 1
ATOM 951 C CA . TRP A 1 121 ? -0.500 5.362 6.485 1.00 94.81 121 TRP A CA 1
ATOM 952 C C . TRP A 1 121 ? -0.556 6.183 7.782 1.00 94.81 121 TRP A C 1
ATOM 954 O O . TRP A 1 121 ? -1.496 6.022 8.566 1.00 94.81 121 TRP A O 1
ATOM 964 N N . TYR A 1 122 ? 0.371 7.128 7.981 1.00 95.06 122 TYR A N 1
ATOM 965 C CA . TYR A 1 122 ? 0.308 8.061 9.112 1.00 95.06 122 TYR A CA 1
ATOM 966 C C . TYR A 1 122 ? -0.963 8.914 9.085 1.00 95.06 122 TYR A C 1
ATOM 968 O O . TYR A 1 122 ? -1.620 9.076 10.117 1.00 95.06 122 TYR A O 1
ATOM 976 N N . ILE A 1 123 ? -1.336 9.432 7.912 1.00 94.75 123 ILE A N 1
ATOM 977 C CA . ILE A 1 123 ? -2.544 10.246 7.756 1.00 94.75 123 ILE A CA 1
ATOM 978 C C . ILE A 1 123 ? -3.800 9.416 8.045 1.00 94.75 123 ILE A C 1
ATOM 980 O O . ILE A 1 123 ? -4.677 9.878 8.777 1.00 94.75 123 ILE A O 1
ATOM 984 N N . ASN A 1 124 ? -3.863 8.173 7.560 1.00 95.19 124 ASN A N 1
ATOM 985 C CA . ASN A 1 124 ? -4.953 7.249 7.873 1.00 95.19 124 ASN A CA 1
ATOM 986 C C . ASN A 1 124 ? -5.117 7.064 9.393 1.00 95.19 124 ASN A C 1
ATOM 988 O O . ASN A 1 124 ? -6.196 7.310 9.934 1.00 95.19 124 ASN A O 1
ATOM 992 N N . ILE A 1 125 ? -4.037 6.724 10.107 1.00 93.00 125 ILE A N 1
ATOM 993 C CA . ILE A 1 125 ? -4.074 6.540 11.568 1.00 93.00 125 ILE A CA 1
ATOM 994 C C . ILE A 1 125 ? -4.503 7.828 12.283 1.00 93.00 125 ILE A C 1
ATOM 996 O O . ILE A 1 125 ? -5.293 7.783 13.236 1.00 93.00 125 ILE A O 1
ATOM 1000 N N . TYR A 1 126 ? -4.012 8.983 11.830 1.00 93.31 126 TYR A N 1
ATOM 1001 C CA . TYR A 1 126 ? -4.374 10.282 12.389 1.00 93.31 126 TYR A CA 1
ATOM 1002 C C . TYR A 1 126 ? -5.879 10.556 12.265 1.00 93.31 126 TYR A C 1
ATOM 1004 O O . TYR A 1 126 ? -6.535 10.858 13.265 1.00 93.31 126 TYR A O 1
ATOM 1012 N N . PHE A 1 127 ? -6.461 10.396 11.073 1.00 93.31 127 PHE A N 1
ATOM 1013 C CA . PHE A 1 127 ? -7.899 10.598 10.878 1.00 93.31 127 PHE A CA 1
ATOM 1014 C C . PHE A 1 127 ? -8.728 9.573 11.650 1.00 93.31 127 PHE A C 1
ATOM 1016 O O . PHE A 1 127 ? -9.676 9.958 12.338 1.00 93.31 127 PHE A O 1
ATOM 1023 N N . LEU A 1 128 ? -8.336 8.295 11.625 1.00 91.94 128 LEU A N 1
ATOM 1024 C CA . LEU A 1 128 ? -9.020 7.227 12.353 1.00 91.94 128 LEU A CA 1
ATOM 1025 C C . LEU A 1 128 ? -9.121 7.552 13.853 1.00 91.94 128 LEU A C 1
ATOM 1027 O O . LEU A 1 128 ? -10.197 7.439 14.451 1.00 91.94 128 LEU A O 1
ATOM 1031 N N . THR A 1 129 ? -8.017 7.991 14.464 1.00 90.06 129 THR A N 1
ATOM 1032 C CA . THR A 1 129 ? -7.951 8.321 15.897 1.00 90.06 129 THR A CA 1
ATOM 1033 C C . THR A 1 129 ? -8.666 9.625 16.244 1.00 90.06 129 THR A C 1
ATOM 1035 O O . THR A 1 129 ? -9.413 9.660 17.224 1.00 90.06 129 THR A O 1
ATOM 1038 N N . LYS A 1 130 ? -8.527 10.684 15.437 1.00 91.00 130 LYS A N 1
ATOM 1039 C CA . LYS A 1 130 ? -9.243 11.953 15.659 1.00 91.00 130 LYS A CA 1
ATOM 1040 C C . LYS A 1 130 ? -10.754 11.780 15.568 1.00 91.00 130 LYS A C 1
ATOM 1042 O O . LYS A 1 130 ? -11.479 12.254 16.444 1.00 91.00 130 LYS A O 1
ATOM 1047 N N . TRP A 1 131 ? -11.234 11.037 14.573 1.00 90.06 131 TRP A N 1
ATOM 1048 C CA . TRP A 1 131 ? -12.656 10.727 14.472 1.00 90.06 131 TRP A CA 1
ATOM 1049 C C . TRP A 1 131 ? -13.148 9.876 15.640 1.00 90.06 131 TRP A C 1
ATOM 1051 O O . TRP A 1 131 ? -14.245 10.125 16.129 1.00 90.06 131 TRP A O 1
ATOM 1061 N N . LYS A 1 132 ? -12.345 8.932 16.156 1.00 89.69 132 LYS A N 1
ATOM 1062 C CA . LYS A 1 132 ? -12.715 8.132 17.339 1.00 89.69 132 LYS A CA 1
ATOM 1063 C C . LYS A 1 132 ? -13.073 9.013 18.541 1.00 89.69 132 LYS A C 1
ATOM 1065 O O . LYS A 1 132 ? -14.045 8.711 19.232 1.00 89.69 132 LYS A O 1
ATOM 1070 N N . ILE A 1 133 ? -12.330 10.101 18.758 1.00 90.44 133 ILE A N 1
ATOM 1071 C CA . ILE A 1 133 ? -12.598 11.079 19.824 1.00 90.44 133 ILE A CA 1
ATOM 1072 C C . ILE A 1 133 ? -13.901 11.837 19.536 1.00 90.44 133 ILE A C 1
ATOM 1074 O O . ILE A 1 133 ? -14.765 11.918 20.407 1.00 90.44 133 ILE A O 1
ATOM 1078 N N . LEU A 1 134 ? -14.071 12.325 18.303 1.00 88.25 134 LEU A N 1
ATOM 1079 C CA . LEU A 1 134 ? -15.235 13.114 17.887 1.00 88.25 134 LEU A CA 1
ATOM 1080 C C . LEU A 1 134 ? -16.560 12.360 18.079 1.00 88.25 134 LEU A C 1
ATOM 1082 O O . LEU A 1 134 ? -17.512 12.906 18.631 1.00 88.25 134 LEU A O 1
ATOM 1086 N N . VAL A 1 135 ? -16.615 11.089 17.668 1.00 90.44 135 VAL A N 1
ATOM 1087 C CA . VAL A 1 135 ? -17.843 10.273 17.738 1.00 90.44 135 VAL A CA 1
ATOM 1088 C C . VAL A 1 135 ? -17.910 9.376 18.977 1.00 90.44 135 VAL A C 1
ATOM 1090 O O . VAL A 1 135 ? -18.722 8.449 19.026 1.00 90.44 135 VAL A O 1
ATOM 1093 N N . ARG A 1 136 ? -17.056 9.623 19.983 1.00 89.44 136 ARG A N 1
ATOM 1094 C CA . ARG A 1 136 ? -16.991 8.862 21.247 1.00 89.44 136 ARG A CA 1
ATOM 1095 C C . ARG A 1 136 ? -16.935 7.341 21.024 1.00 89.44 136 ARG A C 1
ATOM 1097 O O . ARG A 1 136 ? -17.624 6.574 21.691 1.00 89.44 136 ARG A O 1
ATOM 1104 N N . GLY A 1 137 ? -16.154 6.908 20.034 1.00 84.50 137 GLY A N 1
ATOM 1105 C CA . GLY A 1 137 ? -15.958 5.495 19.692 1.00 84.50 137 GLY A CA 1
ATOM 1106 C C . GLY A 1 137 ? -17.061 4.828 18.858 1.00 84.50 137 GLY A C 1
ATOM 1107 O O . GLY A 1 137 ? -16.942 3.641 18.565 1.00 84.50 137 GLY A O 1
ATOM 1108 N N . ARG A 1 138 ? -18.109 5.547 18.436 1.00 84.50 138 ARG A N 1
ATOM 1109 C CA . ARG A 1 138 ? -19.182 4.991 17.587 1.00 84.50 138 ARG A CA 1
ATOM 1110 C C . ARG A 1 138 ? -18.761 4.844 16.110 1.00 84.50 138 ARG A C 1
ATOM 1112 O O . ARG A 1 138 ? -17.721 5.347 15.690 1.00 84.50 138 ARG A O 1
ATOM 1119 N N . TYR A 1 139 ? -19.568 4.122 15.327 1.00 89.19 139 TYR A N 1
ATOM 1120 C CA . TYR A 1 139 ? -19.469 3.992 13.859 1.00 89.19 139 TYR A CA 1
ATOM 1121 C C . TYR A 1 139 ? -18.098 3.567 13.300 1.00 89.19 139 TYR A C 1
ATOM 1123 O O . TYR A 1 139 ? -17.633 4.126 12.311 1.00 89.19 139 TYR A O 1
ATOM 1131 N N . TYR A 1 140 ? -17.453 2.562 13.905 1.00 90.69 140 TYR A N 1
ATOM 1132 C CA . TYR A 1 140 ? -16.119 2.086 13.502 1.00 90.69 140 TYR A CA 1
ATOM 1133 C C . TYR A 1 140 ? -15.944 1.914 11.982 1.00 90.69 140 TYR A C 1
ATOM 1135 O O . TYR A 1 140 ? -14.986 2.438 11.422 1.00 90.69 140 TYR A O 1
ATOM 1143 N N . TRP A 1 141 ? -16.887 1.232 11.324 1.00 89.38 141 TRP A N 1
ATOM 1144 C CA . TRP A 1 141 ? -16.810 0.913 9.894 1.00 89.38 141 TRP A CA 1
ATOM 1145 C C . TRP A 1 141 ? -16.721 2.162 9.017 1.00 89.38 141 TRP A C 1
ATOM 1147 O O . TRP A 1 141 ? -15.864 2.242 8.143 1.00 89.38 141 TRP A O 1
ATOM 1157 N N . LEU A 1 142 ? -17.555 3.166 9.308 1.00 89.31 142 LEU A N 1
ATOM 1158 C CA . LEU A 1 142 ? -17.523 4.432 8.585 1.00 89.31 142 LEU A CA 1
ATOM 1159 C C . LEU A 1 142 ? -16.177 5.125 8.788 1.00 89.31 142 LEU A C 1
ATOM 1161 O O . LEU A 1 142 ? -15.613 5.620 7.825 1.00 89.31 142 LEU A O 1
ATOM 1165 N N . ARG A 1 143 ? -15.639 5.113 10.016 1.00 92.25 143 ARG A N 1
ATOM 1166 C CA . ARG A 1 143 ? -14.343 5.740 10.297 1.00 92.25 143 ARG A CA 1
ATOM 1167 C C . ARG A 1 143 ? -13.185 5.077 9.570 1.00 92.25 143 ARG A C 1
ATOM 1169 O O . ARG A 1 143 ? -12.322 5.795 9.092 1.00 92.25 143 ARG A O 1
ATOM 1176 N N . SER A 1 144 ? -13.168 3.748 9.517 1.00 92.81 144 SER A N 1
ATOM 1177 C CA . SER A 1 144 ? -12.085 3.001 8.875 1.00 92.81 144 SER A CA 1
ATOM 1178 C C . SER A 1 144 ? -12.086 3.191 7.362 1.00 92.81 144 SER A C 1
ATOM 1180 O O . SER A 1 144 ? -11.060 3.532 6.779 1.00 92.81 144 SER A O 1
ATOM 1182 N N . VAL A 1 145 ? -13.252 3.069 6.719 1.00 91.94 145 VAL A N 1
ATOM 1183 C CA . VAL A 1 145 ? -13.350 3.240 5.264 1.00 91.94 145 VAL A CA 1
ATOM 1184 C C . VAL A 1 145 ? -13.022 4.676 4.856 1.00 91.94 145 VAL A C 1
ATOM 1186 O O . VAL A 1 145 ? -12.298 4.877 3.882 1.00 91.94 145 VAL A O 1
ATOM 1189 N N . THR A 1 146 ? -13.493 5.686 5.598 1.00 91.12 146 THR A N 1
ATOM 1190 C CA . THR A 1 146 ? -13.208 7.088 5.257 1.00 91.12 146 THR A CA 1
ATOM 1191 C C . THR A 1 146 ? -11.754 7.465 5.506 1.00 91.12 146 THR A C 1
ATOM 1193 O O . THR A 1 146 ? -11.158 8.109 4.646 1.00 91.12 146 THR A O 1
ATOM 1196 N N . SER A 1 147 ? -11.146 7.053 6.625 1.00 92.75 147 SER A N 1
ATOM 1197 C CA . SER A 1 147 ? -9.726 7.327 6.876 1.00 92.75 147 SER A CA 1
ATOM 1198 C C . SER A 1 147 ? -8.835 6.623 5.853 1.00 92.75 147 SER A C 1
ATOM 1200 O O . SER A 1 147 ? -7.900 7.236 5.335 1.00 92.75 147 SER A O 1
ATOM 1202 N N . SER A 1 148 ? -9.185 5.384 5.491 1.00 93.44 148 SER A N 1
ATOM 1203 C CA . SER A 1 148 ? -8.494 4.610 4.458 1.00 93.44 148 SER A CA 1
ATOM 1204 C C . SER A 1 148 ? -8.593 5.295 3.096 1.00 93.44 148 SER A C 1
ATOM 1206 O O . SER A 1 148 ? -7.583 5.474 2.418 1.00 93.44 148 SER A O 1
ATOM 1208 N N . ALA A 1 149 ? -9.793 5.741 2.711 1.00 91.06 149 ALA A N 1
ATOM 1209 C CA . ALA A 1 149 ? -10.014 6.466 1.464 1.00 91.06 149 ALA A CA 1
ATOM 1210 C C . ALA A 1 149 ? -9.223 7.780 1.408 1.00 91.06 149 ALA 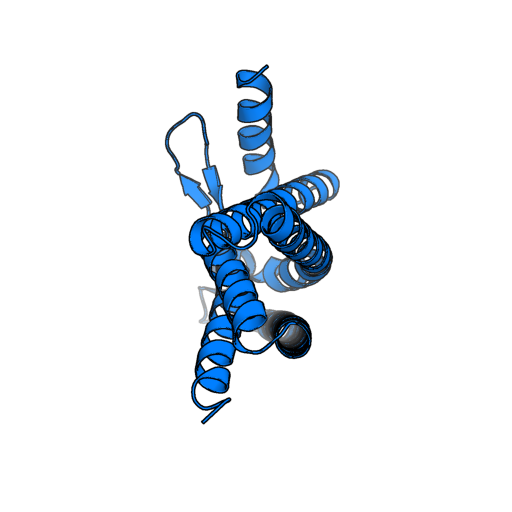A C 1
ATOM 1212 O O . ALA A 1 149 ? -8.593 8.061 0.392 1.00 91.06 149 ALA A O 1
ATOM 1213 N N . ILE A 1 150 ? -9.191 8.551 2.501 1.00 92.50 150 ILE A N 1
ATOM 1214 C CA . ILE A 1 150 ? -8.399 9.788 2.592 1.00 92.50 150 ILE A CA 1
ATOM 1215 C C . ILE A 1 150 ? -6.901 9.482 2.458 1.00 92.50 150 ILE A C 1
ATOM 1217 O O . ILE A 1 150 ? -6.205 10.157 1.701 1.00 92.50 150 ILE A O 1
ATOM 1221 N N . GLY A 1 151 ? -6.404 8.448 3.144 1.00 92.69 151 GLY A N 1
ATOM 1222 C CA . GLY A 1 151 ? -5.006 8.024 3.051 1.00 92.69 151 GLY A CA 1
ATOM 1223 C C . GLY A 1 151 ? -4.600 7.672 1.618 1.00 92.69 151 GLY A C 1
ATOM 1224 O O . GLY A 1 151 ? -3.612 8.202 1.109 1.00 92.69 151 GLY A O 1
ATOM 1225 N N . ILE A 1 152 ? -5.387 6.836 0.932 1.00 91.81 152 ILE A N 1
ATOM 1226 C CA . ILE A 1 152 ? -5.109 6.438 -0.459 1.00 91.81 152 ILE A CA 1
ATOM 1227 C C . ILE A 1 152 ? -5.294 7.598 -1.442 1.00 91.81 152 ILE A C 1
ATOM 1229 O O . ILE A 1 152 ? -4.532 7.706 -2.403 1.00 91.81 152 ILE A O 1
ATOM 1233 N N . ALA A 1 153 ? -6.253 8.495 -1.216 1.00 89.19 153 ALA A N 1
ATOM 1234 C CA . ALA A 1 153 ? -6.412 9.687 -2.044 1.00 89.19 153 ALA A CA 1
ATOM 1235 C C . ALA A 1 153 ? -5.163 10.579 -1.975 1.00 89.19 153 ALA A C 1
ATOM 1237 O O . ALA A 1 153 ? -4.639 10.983 -3.012 1.00 89.19 153 ALA A O 1
ATOM 1238 N N . ILE A 1 154 ? -4.629 10.812 -0.771 1.00 90.94 154 ILE A N 1
ATOM 1239 C CA . ILE A 1 154 ? -3.402 11.595 -0.582 1.00 90.94 154 ILE A CA 1
ATOM 1240 C C . ILE A 1 154 ? -2.195 10.872 -1.179 1.00 90.94 154 ILE A C 1
ATOM 1242 O O . ILE A 1 154 ? -1.415 11.503 -1.886 1.00 90.94 154 ILE A O 1
ATOM 1246 N N . TYR A 1 155 ? -2.071 9.556 -0.974 1.00 90.50 155 TYR A N 1
ATOM 1247 C CA . TYR A 1 155 ? -1.049 8.749 -1.648 1.00 90.50 155 TYR A CA 1
ATOM 1248 C C . TYR A 1 155 ? -1.082 8.958 -3.164 1.00 90.50 155 TYR A C 1
ATOM 1250 O O . TYR A 1 155 ? -0.062 9.264 -3.778 1.00 90.50 155 TYR A O 1
ATOM 1258 N N . THR A 1 156 ? -2.267 8.806 -3.760 1.00 85.50 156 THR A N 1
ATOM 1259 C CA . THR A 1 156 ? -2.462 8.883 -5.210 1.00 85.50 156 THR A CA 1
ATOM 1260 C C . THR A 1 156 ? -2.101 10.273 -5.711 1.00 85.50 156 THR A C 1
ATOM 1262 O O . THR A 1 156 ? -1.383 10.398 -6.699 1.00 85.50 156 THR A O 1
ATOM 1265 N N . PHE A 1 157 ? -2.528 11.316 -4.998 1.00 84.94 157 PHE A N 1
ATOM 1266 C CA . PHE A 1 157 ? -2.202 12.699 -5.323 1.00 84.94 157 PHE A CA 1
ATOM 1267 C C . PHE A 1 157 ? -0.692 12.972 -5.260 1.00 84.94 157 PHE A C 1
ATOM 1269 O O . PHE A 1 157 ? -0.113 13.479 -6.221 1.00 84.94 157 PHE A O 1
ATOM 1276 N N . MET A 1 158 ? -0.030 12.591 -4.163 1.00 88.44 158 MET A N 1
ATOM 1277 C CA . MET A 1 158 ? 1.417 12.768 -3.990 1.00 88.44 158 MET A CA 1
ATOM 1278 C C 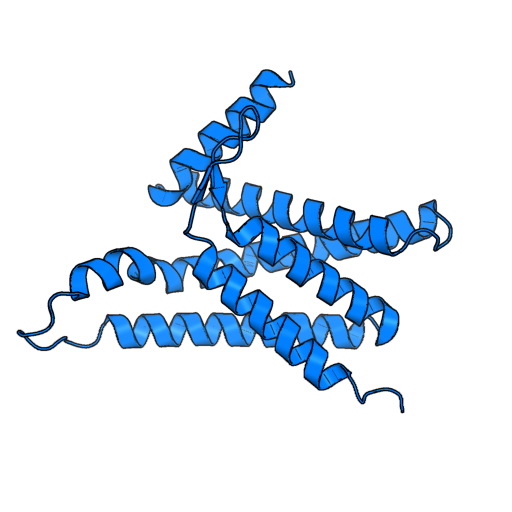. MET A 1 158 ? 2.225 12.000 -5.037 1.00 88.44 158 MET A C 1
ATOM 1280 O O . MET A 1 158 ? 3.183 12.528 -5.594 1.00 88.44 158 MET A O 1
ATOM 1284 N N . LYS A 1 159 ? 1.823 10.764 -5.344 1.00 84.00 159 LYS A N 1
ATOM 1285 C CA . LYS A 1 159 ? 2.491 9.950 -6.357 1.00 84.00 159 LYS A CA 1
ATOM 1286 C C . LYS A 1 159 ? 2.297 10.529 -7.758 1.00 84.00 159 LYS A C 1
ATOM 1288 O O . LYS A 1 159 ? 3.274 10.695 -8.475 1.00 84.00 159 LYS A O 1
ATOM 1293 N N . CYS A 1 160 ? 1.069 10.891 -8.136 1.00 79.31 160 CYS A N 1
ATOM 1294 C CA . CYS A 1 160 ? 0.795 11.475 -9.454 1.00 79.31 160 CYS A CA 1
ATOM 1295 C C . CYS A 1 160 ? 1.553 12.795 -9.655 1.00 79.31 160 CYS A C 1
ATOM 1297 O O . CYS A 1 160 ? 2.153 13.000 -10.707 1.00 79.31 160 CYS A O 1
ATOM 1299 N N . THR A 1 161 ? 1.568 13.669 -8.643 1.00 81.50 161 THR A N 1
ATOM 1300 C CA . THR A 1 161 ? 2.322 14.934 -8.691 1.00 81.50 161 THR A CA 1
ATOM 1301 C C . THR A 1 161 ? 3.823 14.695 -8.814 1.00 81.50 161 THR A C 1
ATOM 1303 O O . THR A 1 161 ? 4.448 15.261 -9.707 1.00 81.50 161 THR A O 1
ATOM 1306 N N . ALA A 1 162 ? 4.404 13.820 -7.990 1.00 83.12 162 ALA A N 1
ATOM 1307 C CA . ALA A 1 162 ? 5.823 13.483 -8.076 1.00 83.12 162 ALA A CA 1
ATOM 1308 C C . ALA A 1 162 ? 6.198 12.906 -9.450 1.00 83.12 162 ALA A C 1
ATOM 1310 O O . ALA A 1 162 ? 7.163 13.357 -10.063 1.00 83.12 162 ALA A O 1
ATOM 1311 N N . SER A 1 163 ? 5.407 11.966 -9.969 1.00 76.19 163 SER A N 1
ATOM 1312 C CA . SER A 1 163 ? 5.633 11.378 -11.291 1.00 76.19 163 SER A CA 1
ATOM 1313 C C . SER A 1 163 ? 5.535 12.401 -12.425 1.00 76.19 163 SER A C 1
ATOM 1315 O O . SER A 1 163 ? 6.315 12.329 -13.372 1.00 76.19 163 SER A O 1
ATOM 1317 N N . TYR A 1 164 ? 4.615 13.367 -12.323 1.00 76.00 164 TYR A N 1
ATOM 1318 C CA . TYR A 1 164 ? 4.495 14.462 -13.287 1.00 76.00 164 TYR A CA 1
ATOM 1319 C C . TYR A 1 164 ? 5.759 15.331 -13.320 1.00 76.00 164 TYR A C 1
ATOM 1321 O O . TYR A 1 164 ? 6.295 15.585 -14.396 1.00 76.00 164 TYR A O 1
ATOM 1329 N N . PHE A 1 165 ? 6.291 15.724 -12.156 1.00 77.50 165 PHE A N 1
ATOM 1330 C CA . PHE A 1 165 ? 7.545 16.487 -12.081 1.00 77.50 165 PHE A CA 1
ATOM 1331 C C . PHE A 1 165 ? 8.767 15.694 -12.562 1.00 77.50 165 PHE A C 1
ATOM 1333 O O . PHE A 1 165 ? 9.719 16.286 -13.063 1.00 77.50 165 PHE A O 1
ATOM 1340 N N . LEU A 1 166 ? 8.736 14.366 -12.439 1.00 73.44 166 LEU A N 1
ATOM 1341 C CA . LEU A 1 166 ? 9.784 13.468 -12.930 1.00 73.44 166 LEU A CA 1
ATOM 1342 C C . LEU A 1 166 ? 9.653 13.132 -14.428 1.00 73.44 166 LEU A C 1
ATOM 1344 O O . LEU A 1 166 ? 10.509 12.431 -14.961 1.00 73.44 166 LEU A O 1
ATOM 1348 N N . GLY A 1 167 ? 8.612 13.614 -15.119 1.00 65.50 167 GLY A N 1
ATOM 1349 C CA . GLY A 1 167 ? 8.417 13.385 -16.555 1.00 65.50 167 GLY A CA 1
ATOM 1350 C C . GLY A 1 167 ? 8.020 11.950 -16.928 1.00 65.50 167 GLY A C 1
ATOM 1351 O O . GLY A 1 167 ? 8.151 11.559 -18.088 1.00 65.50 167 GLY A O 1
ATOM 1352 N N . LEU A 1 168 ? 7.530 11.154 -15.972 1.00 65.25 168 LEU A N 1
ATOM 1353 C CA . LEU A 1 168 ? 7.123 9.765 -16.206 1.00 65.25 168 LEU A CA 1
ATOM 1354 C C . LEU A 1 168 ? 5.732 9.735 -16.865 1.00 65.25 168 LEU A C 1
ATOM 1356 O O . LEU A 1 168 ? 4.706 9.991 -16.229 1.00 65.25 168 LEU A O 1
ATOM 1360 N N . SER A 1 169 ? 5.716 9.452 -18.172 1.00 53.34 169 SER A N 1
ATOM 1361 C CA . SER A 1 169 ? 4.563 9.608 -19.081 1.00 53.34 169 SER A CA 1
ATOM 1362 C C . SER A 1 169 ? 3.282 8.854 -18.683 1.00 53.34 169 SER A C 1
ATOM 1364 O O . SER A 1 169 ? 2.182 9.290 -19.026 1.00 53.34 169 SER A O 1
ATOM 1366 N N . THR A 1 170 ? 3.387 7.777 -17.904 1.00 54.88 170 THR A N 1
ATOM 1367 C CA . THR A 1 170 ? 2.265 6.929 -17.468 1.00 54.88 170 THR A CA 1
ATOM 1368 C C . THR A 1 170 ? 1.296 7.638 -16.511 1.00 54.88 170 THR A C 1
ATOM 1370 O O . THR A 1 170 ? 0.129 7.262 -16.429 1.00 54.88 170 THR A O 1
ATOM 1373 N N . TYR A 1 171 ? 1.735 8.703 -15.829 1.00 53.22 171 TYR A N 1
ATOM 1374 C CA . TYR A 1 171 ? 0.961 9.374 -14.772 1.00 53.22 171 TYR A CA 1
ATOM 1375 C C . TYR A 1 171 ? 0.372 10.737 -15.164 1.00 53.22 171 TYR A C 1
ATOM 1377 O O . TYR A 1 171 ? -0.462 11.283 -14.437 1.00 53.22 171 TYR A O 1
ATOM 1385 N N . ALA A 1 172 ? 0.756 11.279 -16.323 1.00 46.12 172 ALA A N 1
ATOM 1386 C CA . ALA A 1 172 ? 0.278 12.576 -16.804 1.00 46.12 172 ALA A CA 1
ATOM 1387 C C . ALA A 1 172 ? -1.249 12.600 -17.042 1.00 46.12 172 ALA A C 1
ATOM 1389 O O . ALA A 1 172 ? -1.904 13.592 -16.728 1.00 46.12 172 ALA A O 1
ATOM 1390 N N . TYR A 1 173 ? -1.832 11.484 -17.499 1.00 50.62 173 TYR A N 1
ATOM 1391 C CA . TYR A 1 173 ? -3.275 11.342 -17.765 1.00 50.62 173 TYR A CA 1
ATOM 1392 C C . TYR A 1 173 ? -4.167 11.444 -16.519 1.00 50.62 173 TYR A C 1
ATOM 1394 O O . TYR A 1 173 ? -5.356 11.745 -16.614 1.00 50.62 173 TYR A O 1
ATOM 1402 N N . GLN A 1 174 ? -3.617 11.163 -15.341 1.00 51.44 174 GLN A N 1
ATOM 1403 C CA . GLN A 1 174 ? -4.386 11.121 -14.100 1.00 51.44 174 GLN A CA 1
ATOM 1404 C C . GLN A 1 174 ? -4.377 12.469 -13.382 1.00 51.44 174 GLN A C 1
ATOM 1406 O O . GLN A 1 174 ? -5.353 12.832 -12.725 1.00 51.44 174 GLN A O 1
ATOM 1411 N N . LEU A 1 175 ? -3.302 13.246 -13.558 1.00 51.50 175 LEU A N 1
ATOM 1412 C CA . LEU A 1 175 ? -3.231 14.612 -13.060 1.00 51.50 175 LEU A CA 1
ATOM 1413 C C . LEU A 1 175 ? -4.207 15.519 -13.818 1.00 51.50 175 LEU A C 1
ATOM 1415 O O . LEU A 1 175 ? -4.878 16.314 -13.177 1.00 51.50 175 LEU A O 1
ATOM 1419 N N . SER A 1 176 ? -4.375 15.342 -15.135 1.00 49.16 176 SER A N 1
ATOM 1420 C CA . SER A 1 176 ? -5.401 16.070 -15.897 1.00 49.16 176 SER A CA 1
ATOM 1421 C C . SER A 1 176 ? -6.819 15.752 -15.410 1.00 49.16 176 SER A C 1
ATOM 1423 O O . SER A 1 176 ? -7.602 16.670 -15.208 1.00 49.16 176 SER A O 1
ATOM 1425 N N . GLY A 1 177 ? -7.131 14.482 -15.115 1.00 52.19 177 GLY A N 1
ATOM 1426 C CA . GLY A 1 177 ? -8.439 14.092 -14.571 1.00 52.19 177 GLY A CA 1
ATOM 1427 C C . GLY A 1 177 ? -8.711 14.631 -13.158 1.00 52.19 177 GLY A C 1
ATOM 1428 O O . GLY A 1 177 ? -9.799 15.130 -12.887 1.00 52.19 177 GLY A O 1
ATOM 1429 N N . LEU A 1 178 ? -7.722 14.585 -12.257 1.00 52.09 178 LEU A N 1
ATOM 1430 C CA . LEU A 1 178 ? -7.849 15.142 -10.900 1.00 52.09 178 LEU A CA 1
ATOM 1431 C C . LEU A 1 178 ? -7.896 16.678 -10.895 1.00 52.09 178 LEU A C 1
ATOM 1433 O O . LEU A 1 178 ? -8.651 17.260 -10.117 1.00 52.09 178 LEU A O 1
ATOM 1437 N N . VAL A 1 179 ? -7.124 17.336 -11.764 1.00 52.00 179 VAL A N 1
ATOM 1438 C CA . VAL A 1 179 ? -7.177 18.792 -11.959 1.00 52.00 179 VAL A CA 1
ATOM 1439 C C . VAL A 1 179 ? -8.532 19.202 -12.536 1.00 52.00 179 VAL A C 1
ATOM 1441 O O . VAL A 1 179 ? -9.119 20.149 -12.027 1.00 52.00 179 VAL A O 1
ATOM 14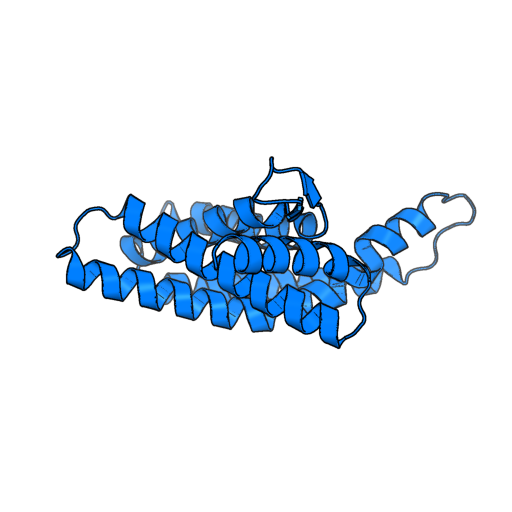44 N N . ASP A 1 180 ? -9.091 18.458 -13.494 1.00 48.25 180 ASP A N 1
ATOM 1445 C CA . ASP A 1 180 ? -10.428 18.725 -14.042 1.00 48.25 180 ASP A CA 1
ATOM 1446 C C . ASP A 1 180 ? -11.539 18.610 -12.987 1.00 48.25 180 ASP A C 1
ATOM 1448 O O . ASP A 1 180 ? -12.507 19.369 -13.032 1.00 48.25 180 ASP A O 1
ATOM 1452 N N . ILE A 1 181 ? -11.410 17.702 -12.014 1.00 51.44 181 ILE A N 1
ATOM 1453 C CA . ILE A 1 181 ? -12.327 17.625 -10.865 1.00 51.44 181 ILE A CA 1
ATOM 1454 C C . ILE A 1 181 ? -12.161 18.861 -9.980 1.00 51.44 181 ILE A C 1
ATOM 1456 O O . ILE A 1 181 ? -13.146 19.526 -9.674 1.00 51.44 181 ILE A O 1
ATOM 1460 N N . CYS A 1 182 ? -10.932 19.208 -9.593 1.00 40.03 182 CYS A N 1
ATOM 1461 C CA . CYS A 1 182 ? -10.677 20.376 -8.746 1.00 40.03 182 CYS A CA 1
ATOM 1462 C C . CYS A 1 182 ? -11.116 21.697 -9.403 1.00 40.03 182 CYS A C 1
ATOM 1464 O O . CYS A 1 182 ? -11.605 22.576 -8.702 1.00 40.03 182 CYS A O 1
ATOM 1466 N N . VAL A 1 183 ? -10.982 21.820 -10.728 1.00 42.44 183 VAL A N 1
ATOM 1467 C CA . VAL A 1 183 ? -11.384 22.999 -11.513 1.00 42.44 183 VAL A CA 1
ATOM 1468 C C . VAL A 1 183 ? -12.892 23.033 -11.783 1.00 42.44 183 VAL A C 1
ATOM 1470 O O . VAL A 1 183 ? -13.445 24.113 -11.907 1.00 42.44 183 VAL A O 1
ATOM 1473 N N . LYS A 1 184 ? -13.591 21.891 -11.853 1.00 39.59 184 LYS A N 1
ATOM 1474 C CA . LYS A 1 184 ? -15.063 21.863 -12.006 1.00 39.59 184 LYS A CA 1
ATOM 1475 C C . LYS A 1 184 ? -15.833 22.047 -10.698 1.00 39.59 184 LYS A C 1
ATOM 1477 O O . LYS A 1 184 ? -17.033 22.304 -10.745 1.00 39.59 184 LYS A O 1
ATOM 1482 N N . PHE A 1 185 ? -15.179 21.864 -9.552 1.00 39.34 185 PHE A N 1
ATOM 1483 C CA . PHE A 1 185 ? -15.769 22.076 -8.225 1.00 39.34 185 PHE A CA 1
ATOM 1484 C C . PHE A 1 185 ? -15.462 23.465 -7.625 1.00 39.34 185 PHE A C 1
ATOM 1486 O O . PHE A 1 185 ? -15.927 23.742 -6.519 1.00 39.34 185 PHE A O 1
ATOM 1493 N N . PHE A 1 186 ? -14.730 24.324 -8.345 1.00 36.09 186 PHE A N 1
ATOM 1494 C CA . PHE A 1 186 ? -14.507 25.745 -8.042 1.00 36.09 186 PHE A CA 1
ATOM 1495 C C . PHE A 1 186 ? -15.112 26.622 -9.140 1.00 36.09 186 PHE A C 1
ATOM 1497 O O . PHE A 1 186 ? -15.622 27.710 -8.794 1.00 36.09 186 PHE A O 1
#

pLDDT: mean 83.94, std 14.07, range [36.09, 95.62]